Protein AF-A0A9D9CFM7-F1 (afdb_monomer)

Secondary structure (DSSP, 8-state):
--HHHHHHHHHHHHHHHHHHHHHH---S--------HHHHHHHHHHHHHT--SHHHHHHHHHHHHHHHHHHHHHT-HHHHHHHHHHHHHHHHHHHHHHHHHHHHHHHHHHHHHHHHHHHHHHHHHHH-----HHHHHHHHHHHHHHHHHHHHHHHHHHHHHHHHHHHHHHTT--HHHHHHHHHHHHHHHHHHHHHHHHHHHHHHHHHHHHHHH-------------------

Structure (mmCIF, N/CA/C/O backbone):
data_AF-A0A9D9CFM7-F1
#
_entry.id   AF-A0A9D9CFM7-F1
#
loop_
_atom_site.group_PDB
_atom_site.id
_atom_site.type_symbol
_atom_site.label_atom_id
_atom_site.label_alt_id
_atom_site.label_comp_id
_atom_site.label_asym_id
_atom_site.label_entity_id
_atom_site.label_seq_id
_atom_site.pdbx_PDB_ins_code
_atom_site.Cartn_x
_atom_site.Cartn_y
_atom_site.Cartn_z
_atom_site.occupancy
_atom_site.B_iso_or_equiv
_atom_site.auth_seq_id
_atom_site.auth_comp_id
_atom_site.auth_asym_id
_atom_site.auth_atom_id
_atom_site.pdbx_PDB_model_num
ATOM 1 N N . MET A 1 1 ? 63.242 16.224 10.008 1.00 50.94 1 MET A N 1
ATOM 2 C CA . MET A 1 1 ? 62.160 15.310 9.549 1.00 50.94 1 MET A CA 1
ATOM 3 C C . MET A 1 1 ? 60.755 15.934 9.399 1.00 50.94 1 MET A C 1
ATOM 5 O O . MET A 1 1 ? 59.879 15.256 8.879 1.00 50.94 1 MET A O 1
ATOM 9 N N . LYS A 1 2 ? 60.491 17.207 9.762 1.00 44.44 2 LYS A N 1
ATOM 10 C CA . LYS A 1 2 ? 59.154 17.838 9.587 1.00 44.44 2 LYS A CA 1
ATOM 11 C C . LYS A 1 2 ? 58.825 18.309 8.151 1.00 44.44 2 LYS A C 1
ATOM 13 O O . LYS A 1 2 ? 57.652 18.453 7.824 1.00 44.44 2 LYS A O 1
ATOM 18 N N . LYS A 1 3 ? 59.829 18.512 7.284 1.00 47.72 3 LYS A N 1
ATOM 19 C CA . LYS A 1 3 ? 59.658 19.053 5.915 1.00 47.72 3 LYS A CA 1
ATOM 20 C C . LYS A 1 3 ? 58.984 18.055 4.948 1.00 47.72 3 LYS A C 1
ATOM 22 O O . LYS A 1 3 ? 58.100 18.446 4.195 1.00 47.72 3 LYS A O 1
ATOM 27 N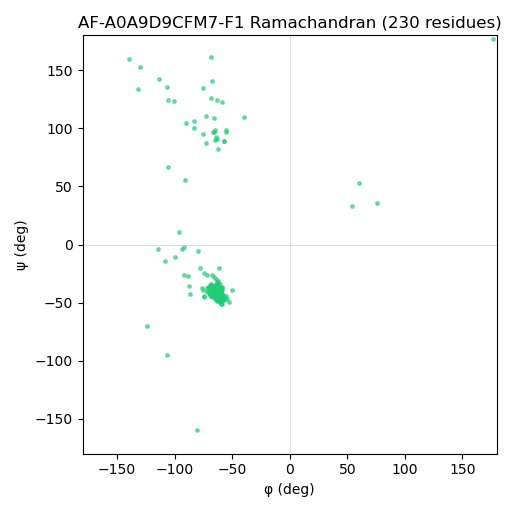 N . ASN A 1 4 ? 59.282 16.757 5.084 1.00 56.03 4 ASN A N 1
ATOM 28 C CA . ASN A 1 4 ? 58.716 15.693 4.237 1.00 56.03 4 ASN A CA 1
ATOM 29 C C . ASN A 1 4 ? 57.231 15.391 4.498 1.00 56.03 4 ASN A C 1
ATOM 31 O O . ASN A 1 4 ? 56.542 14.933 3.593 1.00 56.03 4 ASN A O 1
ATOM 35 N N . ARG A 1 5 ? 56.707 15.640 5.707 1.00 55.78 5 ARG A N 1
ATOM 36 C CA . ARG A 1 5 ? 55.278 15.404 5.997 1.00 55.78 5 ARG A CA 1
ATOM 37 C C . ARG A 1 5 ? 54.379 16.485 5.394 1.00 55.78 5 ARG A C 1
ATOM 39 O O . ARG A 1 5 ? 53.323 16.157 4.870 1.00 55.78 5 ARG A O 1
ATOM 46 N N . LYS A 1 6 ? 54.825 17.748 5.395 1.00 56.66 6 LYS A N 1
ATOM 47 C CA . LYS A 1 6 ? 54.082 18.853 4.766 1.00 56.66 6 LYS A CA 1
ATOM 48 C C . LYS A 1 6 ? 54.034 18.718 3.241 1.00 56.66 6 LYS A C 1
ATOM 50 O O . LYS A 1 6 ? 52.978 18.928 2.665 1.00 56.66 6 LYS A O 1
ATOM 55 N N . GLN A 1 7 ? 55.126 18.289 2.602 1.00 57.91 7 GLN A N 1
ATOM 56 C CA . GLN A 1 7 ? 55.129 18.025 1.156 1.00 57.91 7 GLN A CA 1
ATOM 57 C C . GLN A 1 7 ? 54.204 16.869 0.763 1.00 57.91 7 GLN A C 1
ATOM 59 O O . GLN A 1 7 ? 53.484 16.994 -0.218 1.00 57.91 7 GLN A O 1
ATOM 64 N N . LYS A 1 8 ? 54.160 15.782 1.546 1.00 58.94 8 LYS A N 1
ATOM 65 C CA . LYS A 1 8 ? 53.235 14.665 1.289 1.00 58.94 8 LYS A CA 1
ATOM 66 C C . LYS A 1 8 ? 51.768 15.056 1.474 1.00 58.94 8 LYS A C 1
ATOM 68 O O . LYS A 1 8 ? 50.938 14.635 0.681 1.00 58.94 8 LYS A O 1
ATOM 73 N N . ALA A 1 9 ? 51.461 15.882 2.476 1.00 61.50 9 ALA A N 1
ATOM 74 C CA . ALA A 1 9 ? 50.105 16.379 2.696 1.00 61.50 9 ALA A CA 1
ATOM 75 C C . ALA A 1 9 ? 49.640 17.298 1.556 1.00 61.50 9 ALA A C 1
ATOM 77 O O . ALA A 1 9 ? 48.523 17.139 1.090 1.00 61.50 9 ALA A O 1
ATOM 78 N N . ILE A 1 10 ? 50.515 18.188 1.070 1.00 64.50 10 ILE A N 1
ATOM 79 C CA . ILE A 1 10 ? 50.225 19.071 -0.072 1.00 64.50 10 ILE A CA 1
ATOM 80 C C . ILE A 1 10 ? 50.066 18.262 -1.366 1.00 64.50 10 ILE A C 1
ATOM 82 O O . ILE A 1 10 ? 49.167 18.541 -2.150 1.00 64.50 10 ILE A O 1
ATOM 86 N N . LEU A 1 11 ? 50.889 17.229 -1.584 1.00 58.22 11 LEU A N 1
ATOM 87 C CA . LEU A 1 11 ? 50.730 16.346 -2.743 1.00 58.22 11 LEU A CA 1
ATOM 88 C C . LEU A 1 11 ? 49.401 15.583 -2.694 1.00 58.22 11 LEU A C 1
ATOM 90 O O . LEU A 1 11 ? 48.742 15.458 -3.718 1.00 58.22 11 LEU A O 1
ATOM 94 N N . ALA A 1 12 ? 48.998 15.105 -1.512 1.00 62.53 12 A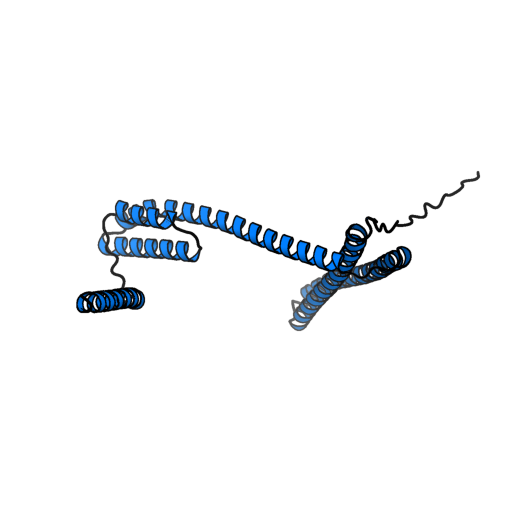LA A N 1
ATOM 95 C CA . ALA A 1 12 ? 47.741 14.388 -1.327 1.00 62.53 12 ALA A CA 1
ATOM 96 C C . ALA A 1 12 ? 46.523 15.296 -1.545 1.00 62.53 12 ALA A C 1
ATOM 98 O O . ALA A 1 12 ? 45.587 14.875 -2.215 1.00 62.53 12 ALA A O 1
ATOM 99 N N . THR A 1 13 ? 46.547 16.545 -1.059 1.00 68.19 13 THR A N 1
ATOM 100 C CA . THR A 1 13 ? 45.465 17.503 -1.334 1.00 68.19 13 THR A CA 1
ATOM 101 C C . THR A 1 13 ? 45.427 17.950 -2.786 1.00 68.19 13 THR A C 1
ATOM 103 O O . THR A 1 13 ? 44.339 18.124 -3.315 1.00 68.19 13 THR A O 1
ATOM 106 N N . ILE A 1 14 ? 46.570 18.094 -3.463 1.00 66.25 14 ILE A N 1
ATOM 107 C CA . ILE A 1 14 ? 46.591 18.359 -4.911 1.00 66.25 14 ILE A CA 1
ATOM 108 C C . ILE A 1 14 ? 46.016 17.164 -5.678 1.00 66.25 14 ILE A C 1
ATOM 110 O O . ILE A 1 14 ? 45.249 17.361 -6.615 1.00 66.25 14 ILE A O 1
ATOM 114 N N . TYR A 1 15 ? 46.328 15.933 -5.264 1.00 60.75 15 TYR A N 1
ATOM 115 C CA . TYR A 1 15 ? 45.811 14.727 -5.907 1.00 60.75 15 TYR A CA 1
ATOM 116 C C . TYR A 1 15 ? 44.296 14.588 -5.727 1.00 60.75 15 TYR A C 1
ATOM 118 O O . TYR A 1 15 ? 43.592 14.307 -6.691 1.00 60.75 15 TYR A O 1
ATOM 126 N N . THR A 1 16 ? 43.764 14.855 -4.531 1.00 63.09 16 THR A N 1
ATOM 127 C CA . THR A 1 16 ? 42.312 14.825 -4.304 1.00 63.09 16 THR A CA 1
ATOM 128 C C . THR A 1 16 ? 41.595 15.954 -5.036 1.00 63.09 16 THR A C 1
ATOM 130 O O . THR A 1 16 ? 40.548 15.707 -5.625 1.00 63.09 16 THR A O 1
ATOM 133 N N . LEU A 1 17 ? 42.170 17.161 -5.094 1.00 57.00 17 LEU A N 1
ATOM 134 C CA . LEU A 1 17 ? 41.617 18.258 -5.897 1.00 57.00 17 LEU A CA 1
ATOM 135 C C . LEU A 1 17 ? 41.642 17.936 -7.392 1.00 57.00 17 LEU A C 1
ATOM 137 O O . LEU A 1 17 ? 40.684 18.263 -8.076 1.00 57.00 17 LEU A O 1
ATOM 141 N N . PHE A 1 18 ? 42.680 17.258 -7.889 1.00 58.75 18 PHE A N 1
ATOM 142 C CA . PHE A 1 18 ? 42.778 16.825 -9.284 1.00 58.75 18 PHE A CA 1
ATOM 143 C C . PHE A 1 18 ? 41.769 15.719 -9.622 1.00 58.75 18 PHE A C 1
ATOM 145 O O . PHE A 1 18 ? 41.156 15.767 -10.682 1.00 58.75 18 PHE A O 1
ATOM 152 N N . VAL A 1 19 ? 41.529 14.770 -8.710 1.00 58.78 19 VAL A N 1
ATOM 153 C CA . VAL A 1 19 ? 40.487 13.737 -8.863 1.00 58.78 19 VAL A CA 1
ATOM 154 C C . VAL A 1 19 ? 39.084 14.356 -8.829 1.00 58.78 19 VAL A C 1
ATOM 156 O O . VAL A 1 19 ? 38.240 14.002 -9.645 1.00 58.78 19 VAL A O 1
ATOM 159 N N . VA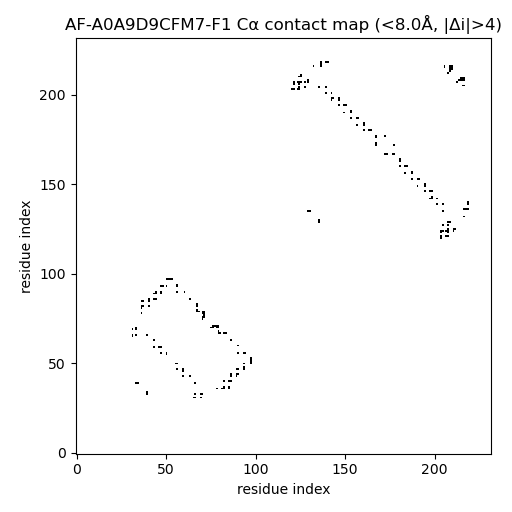L A 1 20 ? 38.841 15.335 -7.953 1.00 58.28 20 VAL A N 1
ATOM 160 C CA . VAL A 1 20 ? 37.564 16.069 -7.893 1.00 58.28 20 VAL A CA 1
ATOM 161 C C . VAL A 1 20 ? 37.374 16.970 -9.122 1.00 58.28 20 VAL A C 1
ATOM 163 O O . VAL A 1 20 ? 36.268 17.043 -9.651 1.00 58.28 20 VAL A O 1
ATOM 166 N N . LEU A 1 21 ? 38.439 17.592 -9.645 1.00 50.16 21 LEU A N 1
ATOM 167 C CA . LEU A 1 21 ? 38.391 18.341 -10.909 1.00 50.16 21 LEU A CA 1
ATOM 168 C C . LEU A 1 21 ? 38.187 17.424 -12.125 1.00 50.16 21 LEU A C 1
ATOM 170 O O . LEU A 1 21 ? 37.498 17.819 -13.059 1.00 50.16 21 LEU A O 1
ATOM 174 N N . LEU A 1 22 ? 38.730 16.202 -12.109 1.00 53.28 22 LEU A N 1
ATOM 175 C CA . LEU A 1 22 ? 38.455 15.171 -13.117 1.00 53.28 22 LEU A CA 1
ATOM 176 C C . LEU A 1 22 ? 36.997 14.695 -13.064 1.00 53.28 22 LEU A C 1
ATOM 178 O O . LEU A 1 22 ? 36.402 14.467 -14.113 1.00 53.28 22 LEU A O 1
ATOM 182 N N . LEU A 1 23 ? 36.403 14.608 -11.870 1.00 49.31 23 LEU A N 1
ATOM 183 C CA . LEU A 1 23 ? 34.990 14.257 -11.681 1.00 49.31 23 LEU A CA 1
ATOM 184 C C . LEU A 1 23 ? 34.024 15.401 -12.049 1.00 49.31 23 LEU A C 1
ATOM 186 O O . LEU A 1 23 ? 32.878 15.132 -12.397 1.00 49.31 23 LEU A O 1
ATOM 190 N N . LEU A 1 24 ? 34.469 16.663 -12.004 1.00 46.75 24 LEU A N 1
ATOM 191 C CA . LEU A 1 24 ? 33.658 17.848 -12.342 1.00 46.75 24 LEU A CA 1
ATOM 192 C C . LEU A 1 24 ? 33.909 18.397 -13.763 1.00 46.75 24 LEU A C 1
ATOM 194 O O . LEU A 1 24 ? 33.150 19.243 -14.232 1.00 46.75 24 LEU A O 1
ATOM 198 N N . GLY A 1 25 ? 34.950 17.925 -14.457 1.00 39.88 25 GLY A N 1
ATOM 199 C CA . GLY A 1 25 ? 35.364 18.396 -15.786 1.00 39.88 25 GLY A CA 1
ATOM 200 C C . GLY A 1 25 ? 34.764 17.650 -16.984 1.00 39.88 25 GLY A C 1
ATOM 201 O O . GLY A 1 25 ? 35.022 18.030 -18.125 1.00 39.88 25 GLY A O 1
ATOM 202 N N . THR A 1 26 ? 33.950 16.613 -16.788 1.00 45.69 26 THR A N 1
ATOM 203 C CA . THR A 1 26 ? 33.394 15.800 -17.887 1.00 45.69 26 THR A CA 1
ATOM 204 C C . THR A 1 26 ? 32.045 16.324 -18.391 1.00 45.69 26 THR A C 1
ATOM 206 O O . THR A 1 26 ? 31.056 15.608 -18.502 1.00 45.69 26 THR A O 1
ATOM 209 N N . ARG A 1 27 ? 32.016 17.601 -18.785 1.00 44.28 27 ARG A N 1
ATOM 210 C CA . ARG A 1 27 ? 31.179 18.048 -19.913 1.00 44.28 27 ARG A CA 1
ATOM 211 C C . ARG A 1 27 ? 32.097 18.321 -21.102 1.00 44.28 27 ARG A C 1
ATOM 213 O O . ARG A 1 27 ? 32.289 19.453 -21.521 1.00 44.28 27 ARG A O 1
ATOM 220 N N . CYS A 1 28 ? 32.693 17.246 -21.594 1.00 42.06 28 CYS A N 1
ATOM 221 C CA . CYS A 1 28 ? 33.459 17.163 -22.830 1.00 42.06 28 CYS A CA 1
ATOM 222 C C . CYS A 1 28 ? 32.913 15.933 -23.552 1.00 42.06 28 CYS A C 1
ATOM 224 O O . CYS A 1 28 ? 32.719 14.915 -22.890 1.00 42.06 28 CYS A O 1
ATOM 226 N N . GLU A 1 29 ? 32.633 16.033 -24.854 1.00 43.00 29 GLU A N 1
ATOM 227 C CA . GLU A 1 29 ? 32.211 14.905 -25.697 1.00 43.00 29 GLU A CA 1
ATOM 228 C C . GLU A 1 29 ? 33.014 13.650 -25.332 1.00 43.00 29 GLU A C 1
ATOM 230 O O . GLU A 1 29 ? 34.226 13.588 -25.562 1.00 43.00 29 GLU A O 1
ATOM 235 N N . SER A 1 30 ? 32.357 12.670 -24.708 1.00 42.09 30 SER A N 1
ATOM 236 C CA . SER A 1 30 ? 32.972 11.399 -24.354 1.00 42.09 30 SER A CA 1
ATOM 237 C C . SER A 1 30 ? 33.308 10.680 -25.655 1.00 42.09 30 SER A C 1
ATOM 239 O O . SER A 1 30 ? 32.472 10.039 -26.289 1.00 42.09 30 SER A O 1
ATOM 241 N N . ARG A 1 31 ? 34.562 10.793 -26.105 1.00 58.72 31 ARG A N 1
ATOM 242 C CA . ARG A 1 31 ? 35.092 9.845 -27.082 1.00 58.72 31 ARG A CA 1
ATOM 243 C C . ARG A 1 31 ? 35.183 8.502 -26.381 1.00 58.72 31 ARG A C 1
ATOM 245 O O . ARG A 1 31 ? 36.141 8.231 -25.665 1.00 58.72 31 ARG A O 1
ATOM 252 N N . ILE A 1 32 ? 34.164 7.681 -26.576 1.00 71.12 32 ILE A N 1
ATOM 253 C CA . ILE A 1 32 ? 34.202 6.279 -26.190 1.00 71.12 32 ILE A CA 1
ATOM 254 C C . ILE A 1 32 ? 35.360 5.625 -26.928 1.00 71.12 32 ILE A C 1
ATOM 256 O O . ILE A 1 32 ? 35.428 5.646 -28.160 1.00 71.12 32 ILE A O 1
ATOM 260 N N . HIS A 1 33 ? 36.279 5.048 -26.165 1.00 76.75 33 HIS A N 1
ATOM 261 C CA . HIS A 1 33 ? 37.344 4.236 -26.717 1.00 76.75 33 HIS A CA 1
ATOM 262 C C . HIS A 1 33 ? 36.810 2.826 -26.950 1.00 76.75 33 HIS A C 1
ATOM 264 O O . HIS A 1 33 ? 36.595 2.076 -26.004 1.00 76.75 33 HIS A O 1
ATOM 270 N N . LEU A 1 34 ? 36.579 2.497 -28.220 1.00 83.44 34 LEU A N 1
ATOM 271 C CA . LEU A 1 34 ? 36.179 1.159 -28.640 1.00 83.44 34 LEU A CA 1
ATOM 272 C C . LEU A 1 34 ? 37.383 0.224 -28.590 1.00 83.44 34 LEU A C 1
ATOM 274 O O . LEU A 1 34 ? 38.461 0.576 -29.083 1.00 83.44 34 LEU A O 1
ATOM 278 N N . THR A 1 35 ? 37.190 -0.967 -28.030 1.00 84.94 35 THR A N 1
ATOM 279 C CA . THR A 1 35 ? 38.200 -2.025 -28.069 1.00 84.94 35 THR A CA 1
ATOM 280 C C . THR A 1 35 ? 37.776 -3.115 -29.051 1.00 84.94 35 THR A C 1
ATOM 282 O O . THR A 1 35 ? 38.002 -2.986 -30.256 1.00 84.94 35 THR A O 1
ATOM 285 N N . THR A 1 36 ? 37.139 -4.173 -28.560 1.00 88.38 36 THR A N 1
ATOM 286 C CA . THR A 1 36 ? 36.411 -5.156 -29.362 1.00 88.38 36 THR A CA 1
ATOM 287 C C . THR A 1 36 ? 35.019 -5.348 -28.765 1.00 88.38 36 THR A C 1
ATOM 289 O O . THR A 1 36 ? 34.861 -5.152 -27.557 1.00 88.38 36 THR A O 1
ATOM 292 N N . PRO A 1 37 ? 34.012 -5.734 -29.572 1.00 89.50 37 PRO A N 1
ATOM 293 C CA . PRO A 1 37 ? 32.654 -5.948 -29.079 1.00 89.50 37 PRO A CA 1
ATOM 294 C C . PRO A 1 37 ? 32.591 -6.847 -27.840 1.00 89.50 37 PRO A C 1
ATOM 296 O O . PRO A 1 37 ? 31.852 -6.558 -26.910 1.00 89.50 37 PRO A O 1
ATOM 299 N N . GLU A 1 38 ? 33.410 -7.895 -27.793 1.00 92.94 38 GLU A N 1
ATOM 300 C CA . GLU A 1 38 ? 33.463 -8.849 -26.686 1.00 92.94 38 GLU A CA 1
ATOM 301 C C . GLU A 1 38 ? 34.026 -8.218 -25.410 1.00 92.94 38 GLU A C 1
ATOM 303 O O . GLU A 1 38 ? 33.467 -8.408 -24.336 1.00 92.94 38 GLU A O 1
ATOM 308 N N . LYS A 1 39 ? 35.107 -7.437 -25.519 1.00 91.94 39 LYS A N 1
ATOM 309 C CA . LYS A 1 39 ? 35.728 -6.771 -24.365 1.00 91.94 39 LYS A CA 1
ATOM 310 C C . LYS A 1 39 ? 34.863 -5.645 -23.818 1.00 91.94 39 LYS A C 1
ATOM 312 O O . LYS A 1 39 ? 34.741 -5.504 -22.606 1.00 91.94 39 LYS A O 1
ATOM 317 N N . ASP A 1 40 ? 34.254 -4.862 -24.704 1.00 91.62 40 ASP A N 1
ATOM 318 C CA . ASP A 1 40 ? 33.365 -3.778 -24.296 1.00 91.62 40 ASP A CA 1
ATOM 319 C C . ASP A 1 40 ? 32.069 -4.347 -23.680 1.00 91.62 40 ASP A C 1
ATOM 321 O O . ASP A 1 40 ? 31.570 -3.799 -22.701 1.00 91.62 40 ASP A O 1
ATOM 325 N N . ALA A 1 41 ? 31.558 -5.483 -24.181 1.00 92.69 41 ALA A N 1
ATOM 326 C CA . ALA A 1 41 ? 30.417 -6.178 -23.578 1.00 92.69 41 ALA A CA 1
ATOM 327 C C . ALA A 1 41 ? 30.781 -6.820 -22.232 1.00 92.69 41 ALA A C 1
ATOM 329 O O . ALA A 1 41 ? 29.991 -6.758 -21.296 1.00 92.69 41 ALA A O 1
ATOM 330 N N . GLN A 1 42 ? 31.990 -7.372 -22.098 1.00 92.62 42 GLN A N 1
ATOM 331 C CA . GLN A 1 42 ? 32.492 -7.885 -20.822 1.00 92.62 42 GLN A CA 1
ATOM 332 C C . GLN A 1 42 ? 32.616 -6.771 -19.774 1.00 92.62 42 GLN A C 1
ATOM 334 O O . GLN A 1 42 ? 32.220 -6.963 -18.631 1.00 92.62 42 GLN A O 1
ATOM 339 N N . HIS A 1 43 ? 33.081 -5.583 -20.164 1.00 92.00 43 HIS A N 1
ATOM 340 C CA . HIS A 1 43 ? 33.089 -4.419 -19.279 1.00 92.00 43 HIS A CA 1
ATOM 341 C C . HIS A 1 43 ? 31.669 -4.025 -18.830 1.00 92.00 43 HIS A C 1
ATOM 343 O O . HIS A 1 43 ? 31.458 -3.713 -17.661 1.00 92.00 43 HIS A O 1
ATOM 349 N N . LEU A 1 44 ? 30.673 -4.086 -19.724 1.00 92.81 44 LEU A N 1
ATOM 350 C CA . LEU A 1 44 ? 29.271 -3.889 -19.336 1.00 92.81 44 LEU A CA 1
ATOM 351 C C . LEU A 1 44 ? 28.765 -4.990 -18.394 1.00 92.81 44 LEU A C 1
ATOM 353 O O . LEU A 1 44 ? 28.010 -4.672 -17.482 1.00 92.81 44 LEU A O 1
ATOM 357 N N . ALA A 1 45 ? 29.202 -6.240 -18.570 1.00 91.69 45 ALA A N 1
ATOM 358 C CA . ALA A 1 45 ? 28.888 -7.348 -17.664 1.00 91.69 45 ALA A CA 1
ATOM 359 C C . ALA A 1 45 ? 29.398 -7.083 -16.244 1.00 91.69 45 ALA A C 1
ATOM 361 O O . ALA A 1 45 ? 28.634 -7.168 -15.287 1.00 91.69 45 ALA A O 1
ATOM 362 N N . GLU A 1 46 ? 30.662 -6.677 -16.119 1.00 92.81 46 GLU A N 1
ATOM 363 C CA . GLU A 1 46 ? 31.279 -6.334 -14.834 1.00 92.81 46 GLU A CA 1
ATOM 364 C C . GLU A 1 46 ? 30.537 -5.178 -14.146 1.00 92.81 46 GLU A C 1
ATOM 366 O O . GLU A 1 46 ? 30.275 -5.219 -12.945 1.00 92.81 46 GLU A O 1
ATOM 371 N N . LEU A 1 47 ? 30.133 -4.157 -14.908 1.00 93.06 47 LEU A N 1
ATOM 372 C CA . LEU A 1 47 ? 29.322 -3.065 -14.370 1.00 93.06 47 LEU A CA 1
ATOM 373 C C . LEU A 1 47 ? 27.922 -3.539 -13.958 1.00 93.06 47 LEU A C 1
ATOM 375 O O . LEU A 1 47 ? 27.427 -3.123 -12.909 1.00 93.06 47 LEU A O 1
ATOM 379 N N . ALA A 1 48 ? 27.304 -4.422 -14.744 1.00 91.12 48 ALA A N 1
ATOM 380 C CA . ALA A 1 48 ? 25.968 -4.953 -14.500 1.00 91.12 48 ALA A CA 1
ATOM 381 C C . ALA A 1 48 ? 25.874 -5.826 -13.235 1.00 91.12 48 ALA A C 1
ATOM 383 O O . ALA A 1 48 ? 24.816 -5.881 -12.602 1.00 91.12 48 ALA A O 1
ATOM 384 N N . GLU A 1 49 ? 26.970 -6.470 -12.824 1.00 90.19 49 GLU A N 1
ATOM 385 C CA . GLU A 1 49 ? 27.062 -7.192 -11.545 1.00 90.19 49 GLU A CA 1
ATOM 386 C C . GLU A 1 49 ? 27.020 -6.255 -10.326 1.00 90.19 49 GLU A C 1
ATOM 388 O O . GLU A 1 49 ? 26.572 -6.650 -9.251 1.00 90.19 49 GLU A O 1
ATOM 393 N N . THR A 1 50 ? 27.442 -4.999 -10.486 1.00 90.44 50 THR A N 1
ATOM 394 C CA . THR A 1 50 ? 27.533 -4.009 -9.393 1.00 90.44 50 THR A CA 1
ATOM 395 C C . THR A 1 50 ? 26.321 -3.077 -9.290 1.00 90.44 50 THR A C 1
ATOM 397 O O . THR A 1 50 ? 26.350 -2.073 -8.575 1.00 90.44 50 THR A O 1
ATOM 400 N N . ILE A 1 51 ? 25.237 -3.376 -10.010 1.00 91.00 51 ILE A N 1
ATOM 401 C CA . ILE A 1 51 ? 24.028 -2.548 -10.007 1.00 91.00 51 ILE A CA 1
ATOM 402 C C . ILE A 1 51 ? 23.286 -2.724 -8.681 1.00 91.00 51 ILE A C 1
ATOM 404 O O . ILE A 1 51 ? 22.676 -3.756 -8.411 1.00 91.00 51 ILE A O 1
ATOM 408 N N . HIS A 1 52 ? 23.288 -1.663 -7.875 1.00 86.25 52 HIS A N 1
ATOM 409 C CA . HIS A 1 52 ? 22.546 -1.608 -6.613 1.00 86.25 52 HIS A CA 1
ATOM 410 C C . HIS A 1 52 ? 21.326 -0.685 -6.676 1.00 86.25 52 HIS A C 1
ATOM 412 O O . HIS A 1 52 ? 20.456 -0.765 -5.816 1.00 86.25 52 HIS A O 1
ATOM 418 N N . SER A 1 53 ? 21.221 0.167 -7.699 1.00 90.19 53 SER A N 1
ATOM 419 C CA . SER A 1 53 ? 20.128 1.130 -7.846 1.00 90.19 53 SER A CA 1
ATOM 420 C C . SER A 1 53 ? 19.653 1.251 -9.294 1.00 90.19 53 SER A C 1
ATOM 422 O O . SER A 1 53 ? 20.391 0.959 -10.236 1.00 90.19 53 SER A O 1
ATOM 424 N N . GLU A 1 54 ? 18.435 1.760 -9.497 1.00 91.06 54 GLU A N 1
ATOM 425 C CA . GLU A 1 54 ? 17.954 2.106 -10.844 1.00 91.06 54 GLU A CA 1
ATOM 426 C C . GLU A 1 54 ? 18.812 3.162 -11.533 1.00 91.06 54 GLU A C 1
ATOM 428 O O . GLU A 1 54 ? 18.954 3.160 -12.754 1.00 91.06 54 GLU A O 1
ATOM 433 N N . ALA A 1 55 ? 19.362 4.097 -10.758 1.00 91.50 55 ALA A N 1
ATOM 434 C CA . ALA A 1 55 ? 20.222 5.128 -11.308 1.00 91.50 55 ALA A CA 1
ATOM 435 C C . ALA A 1 55 ? 21.494 4.512 -11.898 1.00 91.50 55 ALA A C 1
ATOM 437 O O . ALA A 1 55 ? 21.993 5.014 -12.903 1.00 91.50 55 ALA A O 1
ATOM 438 N N . ASP A 1 56 ? 22.000 3.432 -11.302 1.00 92.50 56 ASP A N 1
ATOM 439 C CA . ASP A 1 56 ? 23.164 2.715 -11.811 1.00 92.50 56 ASP A CA 1
ATOM 440 C C . ASP A 1 56 ? 22.807 1.894 -13.048 1.00 92.50 56 ASP A C 1
ATOM 442 O O . ASP A 1 56 ? 23.496 2.035 -14.055 1.00 92.50 56 ASP A O 1
ATOM 446 N N . LEU A 1 57 ? 21.675 1.176 -13.048 1.00 93.19 57 LEU A N 1
ATOM 447 C CA . LEU A 1 57 ? 21.171 0.486 -14.244 1.00 93.19 57 LEU A CA 1
ATOM 448 C C . LEU A 1 57 ? 21.055 1.441 -15.440 1.00 93.19 57 LEU A C 1
ATOM 450 O O . LEU A 1 57 ? 21.649 1.196 -16.487 1.00 93.19 57 LEU A O 1
ATOM 454 N N . ARG A 1 58 ? 20.424 2.608 -15.251 1.00 93.50 58 ARG A N 1
ATOM 455 C CA . ARG A 1 58 ? 20.288 3.628 -16.307 1.00 93.50 58 ARG A CA 1
ATOM 456 C C . ARG A 1 58 ? 21.625 4.184 -16.796 1.00 93.50 58 ARG A C 1
ATOM 458 O O . ARG A 1 58 ? 21.727 4.607 -17.948 1.00 93.50 58 ARG A O 1
ATOM 465 N N . LYS A 1 59 ? 22.651 4.254 -15.938 1.00 93.31 59 LYS A N 1
ATOM 466 C CA . LYS A 1 59 ? 24.000 4.668 -16.365 1.00 93.31 59 LYS A CA 1
ATOM 467 C C . LYS A 1 59 ? 24.630 3.603 -17.256 1.00 93.31 59 LYS A C 1
ATOM 469 O O . LYS A 1 59 ? 25.224 3.968 -18.267 1.00 93.31 59 LYS A O 1
ATOM 474 N N . VAL A 1 60 ? 24.493 2.326 -16.900 1.00 93.44 60 VAL A N 1
ATOM 475 C CA . VAL A 1 60 ? 25.053 1.215 -17.682 1.00 93.44 60 VAL A CA 1
ATOM 476 C C . VAL A 1 60 ? 24.311 1.060 -19.015 1.00 93.44 60 VAL A C 1
ATOM 478 O O . VAL A 1 60 ? 24.960 0.961 -20.052 1.00 93.44 60 VAL A O 1
ATOM 481 N N . GLU A 1 61 ? 22.980 1.168 -19.033 1.00 94.38 61 GLU A N 1
ATOM 482 C CA . GLU A 1 61 ? 22.173 1.200 -20.265 1.00 94.38 61 GLU A CA 1
ATOM 483 C C . GLU A 1 61 ? 22.578 2.352 -21.190 1.00 94.38 61 GLU A C 1
ATOM 485 O O . GLU A 1 61 ? 22.752 2.172 -22.399 1.00 94.38 61 GLU A O 1
ATOM 490 N N . ARG A 1 62 ? 22.774 3.550 -20.622 1.00 94.88 62 ARG A N 1
ATOM 491 C CA . ARG A 1 62 ? 23.253 4.706 -21.383 1.00 94.88 62 ARG A CA 1
ATOM 492 C C . ARG A 1 62 ? 24.628 4.428 -21.974 1.00 94.88 62 ARG A C 1
ATOM 494 O O . ARG A 1 62 ? 24.818 4.651 -23.163 1.00 94.88 62 ARG A O 1
ATOM 501 N N . LEU A 1 63 ? 25.557 3.911 -21.174 1.00 93.75 63 LEU A N 1
ATOM 502 C CA . LEU A 1 63 ? 26.896 3.563 -21.636 1.00 93.75 63 LEU A CA 1
ATOM 503 C C . LEU A 1 63 ? 26.846 2.531 -22.775 1.00 93.75 63 LEU A C 1
ATOM 505 O O . LEU A 1 63 ? 27.523 2.707 -23.786 1.00 93.75 63 LEU A O 1
ATOM 509 N N . ALA A 1 64 ? 26.004 1.502 -22.661 1.00 93.19 64 ALA A N 1
ATOM 510 C CA . ALA A 1 64 ? 25.799 0.507 -23.711 1.00 93.19 64 ALA A CA 1
ATOM 511 C C . ALA A 1 64 ? 25.253 1.126 -25.007 1.00 93.19 64 ALA A C 1
ATOM 513 O O . ALA A 1 64 ? 25.770 0.851 -26.093 1.00 93.19 64 ALA A O 1
ATOM 514 N N . SER A 1 65 ? 24.274 2.031 -24.902 1.00 93.44 65 SER A N 1
ATOM 515 C CA . SER A 1 65 ? 23.758 2.783 -26.052 1.00 93.44 65 SER A CA 1
ATOM 516 C C . SER A 1 65 ? 24.833 3.658 -26.698 1.00 93.44 65 SER A C 1
ATOM 518 O O . SER A 1 65 ? 24.930 3.721 -27.926 1.00 93.44 65 SER A O 1
ATOM 520 N N . GLU A 1 66 ? 25.661 4.320 -25.893 1.00 93.50 66 GLU A N 1
ATOM 521 C CA . GLU A 1 66 ? 26.755 5.140 -26.394 1.00 93.50 66 GLU A CA 1
ATOM 522 C C . GLU A 1 66 ? 27.788 4.268 -27.150 1.00 93.50 66 GLU A C 1
ATOM 524 O O . GLU A 1 66 ? 28.192 4.629 -28.264 1.00 93.50 66 GLU A O 1
ATOM 529 N N . TYR A 1 67 ? 28.150 3.089 -26.619 1.00 91.75 67 TYR A N 1
ATOM 530 C CA . TYR A 1 67 ? 28.993 2.104 -27.314 1.00 91.75 67 TYR A CA 1
ATOM 531 C C . TYR A 1 67 ? 28.367 1.650 -28.640 1.00 91.75 67 TYR A C 1
ATOM 533 O O . TYR A 1 67 ? 29.051 1.652 -29.666 1.00 91.75 67 TYR A O 1
ATOM 541 N N . GLU A 1 68 ? 27.074 1.307 -28.663 1.00 91.88 68 GLU A N 1
ATOM 542 C CA . GLU A 1 68 ? 26.374 0.881 -29.885 1.00 91.88 68 GLU A CA 1
ATOM 543 C C . GLU A 1 68 ? 26.443 1.966 -30.976 1.00 91.88 68 GLU A C 1
ATOM 545 O O . GLU A 1 68 ? 26.785 1.689 -32.134 1.00 91.88 68 GLU A O 1
ATOM 550 N N . ILE A 1 69 ? 26.186 3.226 -30.605 1.00 91.31 69 ILE A N 1
ATOM 551 C CA . ILE A 1 69 ? 26.277 4.381 -31.508 1.00 91.31 69 ILE A CA 1
ATOM 552 C C . ILE A 1 69 ? 27.708 4.537 -32.038 1.00 91.31 69 ILE A C 1
ATOM 554 O O . ILE A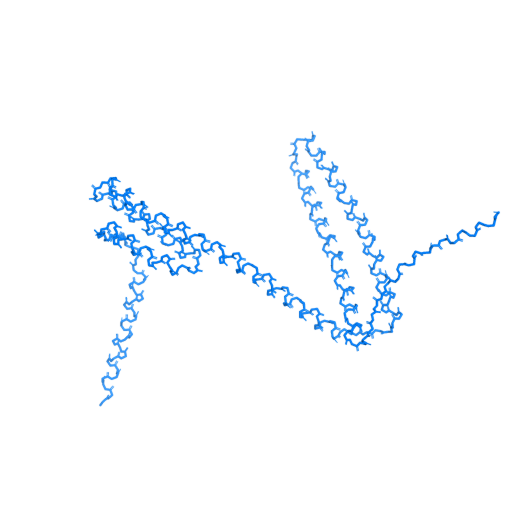 1 69 ? 27.905 4.781 -33.234 1.00 91.31 69 ILE A O 1
ATOM 558 N N . ALA A 1 70 ? 28.714 4.395 -31.175 1.00 90.06 70 ALA A N 1
ATOM 559 C CA . ALA A 1 70 ? 30.117 4.503 -31.556 1.00 90.06 70 ALA A CA 1
ATOM 560 C C . ALA A 1 70 ? 30.542 3.370 -32.509 1.00 90.06 70 ALA A C 1
ATOM 562 O O . ALA A 1 70 ? 31.198 3.647 -33.521 1.00 90.06 70 ALA A O 1
ATOM 563 N N . TYR A 1 71 ? 30.112 2.128 -32.265 1.00 90.31 71 TYR A N 1
ATOM 564 C CA . TYR A 1 71 ? 30.339 0.989 -33.162 1.00 90.31 71 TYR A CA 1
ATOM 565 C C . TYR A 1 71 ? 29.699 1.203 -34.535 1.00 90.31 71 TYR A C 1
ATOM 567 O O . TYR A 1 71 ? 30.342 0.961 -35.565 1.00 90.31 71 TYR A O 1
ATOM 575 N N . ARG A 1 72 ? 28.465 1.720 -34.557 1.00 90.38 72 ARG A N 1
ATOM 576 C CA . ARG A 1 72 ? 27.729 2.017 -35.792 1.00 90.38 72 ARG A CA 1
ATOM 577 C C . ARG A 1 72 ? 28.432 3.085 -36.632 1.00 90.38 72 ARG A C 1
ATOM 579 O O . ARG A 1 72 ? 28.478 2.953 -37.852 1.00 90.38 72 ARG A O 1
ATOM 586 N N . LYS A 1 73 ? 28.996 4.115 -35.987 1.00 88.62 73 LYS A N 1
ATOM 587 C CA . LYS A 1 73 ? 29.741 5.203 -36.648 1.00 88.62 73 LYS A CA 1
ATOM 588 C C . LYS A 1 73 ? 31.141 4.789 -37.113 1.00 88.62 73 LYS A C 1
ATOM 590 O O . LYS A 1 73 ? 31.567 5.227 -38.175 1.00 88.62 73 LYS A O 1
ATOM 595 N N . SER A 1 74 ? 31.857 3.990 -36.321 1.00 86.12 74 SER A N 1
ATOM 596 C CA . SER A 1 74 ? 33.299 3.748 -36.520 1.00 86.12 74 SER A CA 1
ATOM 597 C C . SER A 1 74 ? 33.614 2.539 -37.397 1.00 86.12 74 SER A C 1
ATOM 599 O O . SER A 1 74 ? 34.679 2.497 -38.007 1.00 86.12 74 SER A O 1
ATOM 601 N N . TYR A 1 75 ? 32.719 1.548 -37.458 1.00 80.25 75 TYR A N 1
ATOM 602 C CA . TYR A 1 75 ? 32.960 0.323 -38.218 1.00 80.25 75 TYR A CA 1
ATOM 603 C C . TYR A 1 75 ? 31.866 0.055 -39.252 1.00 80.25 75 TYR A C 1
ATOM 605 O O . TYR A 1 75 ? 32.144 0.138 -40.444 1.00 80.25 75 TYR A O 1
ATOM 613 N N . ASN A 1 76 ? 30.656 -0.309 -38.811 1.00 81.31 76 ASN A N 1
ATOM 614 C CA . ASN A 1 76 ? 29.440 -0.509 -39.614 1.00 81.31 76 ASN A CA 1
ATOM 615 C C . ASN A 1 76 ? 28.290 -1.018 -38.719 1.00 81.31 76 ASN A C 1
ATOM 617 O O . ASN A 1 76 ? 28.476 -1.316 -37.538 1.00 81.31 76 ASN A O 1
ATOM 621 N N . GLY A 1 77 ? 27.097 -1.180 -39.301 1.00 84.44 77 GLY A N 1
ATOM 622 C CA . GLY A 1 77 ? 25.936 -1.738 -38.600 1.00 84.44 77 GLY A CA 1
ATOM 623 C C . GLY A 1 77 ? 26.099 -3.195 -38.147 1.00 84.44 77 GLY A C 1
ATOM 624 O O . GLY A 1 77 ? 25.548 -3.560 -37.118 1.00 84.44 77 GLY A O 1
ATOM 625 N N . ALA A 1 78 ? 26.886 -4.021 -38.849 1.00 89.94 78 ALA A N 1
ATOM 626 C CA . ALA A 1 78 ? 27.049 -5.437 -38.503 1.00 89.94 78 ALA A CA 1
ATOM 627 C C . ALA A 1 78 ? 27.796 -5.634 -37.173 1.00 89.94 78 ALA A C 1
ATOM 629 O O . ALA A 1 78 ? 27.363 -6.425 -36.339 1.00 89.94 78 ALA A O 1
ATOM 630 N N . LYS A 1 79 ? 28.876 -4.876 -36.931 1.00 89.44 79 LYS A N 1
ATOM 631 C CA . LYS A 1 79 ? 29.575 -4.914 -35.634 1.00 89.44 79 LYS A CA 1
ATOM 632 C C . LYS A 1 79 ? 28.740 -4.330 -34.498 1.00 89.44 79 LYS A C 1
ATOM 634 O O . LYS A 1 79 ? 28.807 -4.850 -33.392 1.00 89.44 79 LYS A O 1
ATOM 639 N N . ALA A 1 80 ? 27.955 -3.287 -34.769 1.00 91.44 80 ALA A N 1
ATOM 640 C CA . ALA A 1 80 ? 27.038 -2.723 -33.780 1.00 91.44 80 ALA A CA 1
ATOM 641 C C . ALA A 1 80 ? 25.948 -3.731 -33.376 1.00 91.44 80 ALA A C 1
ATOM 643 O O . ALA A 1 80 ? 25.685 -3.890 -32.191 1.00 91.44 80 ALA A O 1
ATOM 644 N N . LEU A 1 81 ? 25.376 -4.464 -34.341 1.00 93.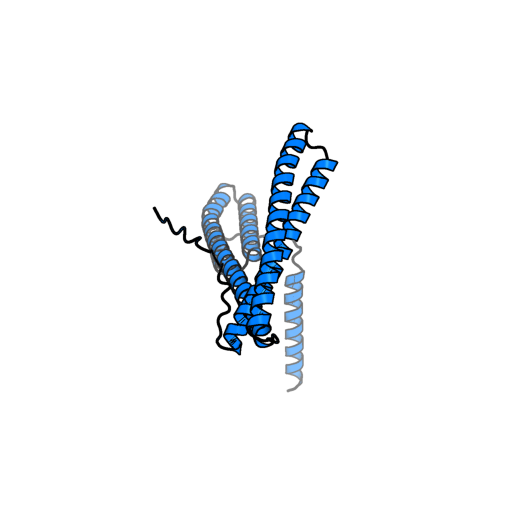69 81 LEU A N 1
ATOM 645 C CA . LEU A 1 81 ? 24.414 -5.538 -34.071 1.00 93.69 81 LEU A CA 1
ATOM 646 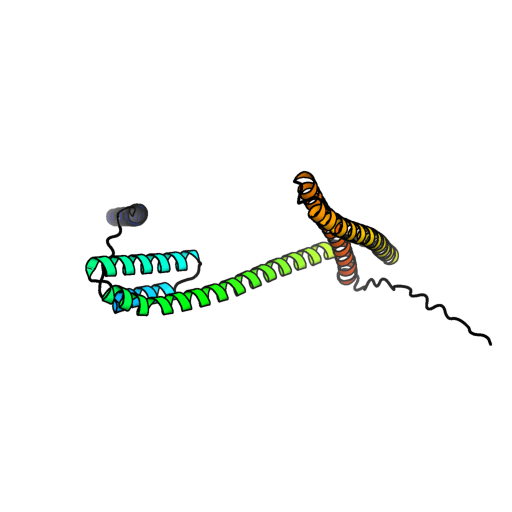C C . LEU A 1 81 ? 25.042 -6.696 -33.292 1.00 93.69 81 LEU A C 1
ATOM 648 O O . LEU A 1 81 ? 24.425 -7.207 -32.364 1.00 93.69 81 LEU A O 1
ATOM 652 N N . TYR A 1 82 ? 26.271 -7.087 -33.639 1.00 94.50 82 TYR A N 1
ATOM 653 C CA . TYR A 1 82 ? 26.984 -8.125 -32.900 1.00 94.50 82 TYR A CA 1
ATOM 654 C C . TYR A 1 82 ? 27.257 -7.701 -31.452 1.00 94.50 82 TYR A C 1
ATOM 656 O O . TYR A 1 82 ? 26.903 -8.430 -30.533 1.00 94.50 82 TYR A O 1
ATOM 664 N N . PHE A 1 83 ? 27.785 -6.493 -31.234 1.00 94.44 83 PHE A N 1
ATOM 665 C CA . PHE A 1 83 ? 27.941 -5.927 -29.893 1.00 94.44 83 PHE A CA 1
ATOM 666 C C . PHE A 1 83 ? 26.615 -5.911 -29.122 1.00 94.44 83 PHE A C 1
ATOM 668 O O . PHE A 1 83 ? 26.560 -6.376 -27.986 1.00 94.44 83 PHE A O 1
ATOM 675 N N . LYS A 1 84 ? 25.536 -5.453 -29.768 1.00 95.25 84 LYS A N 1
ATOM 676 C CA . LYS A 1 84 ? 24.194 -5.437 -29.186 1.00 95.25 84 LYS A CA 1
ATOM 677 C C . LYS A 1 84 ? 23.729 -6.815 -28.726 1.00 95.25 84 LYS A C 1
ATOM 679 O O . LYS A 1 84 ? 23.295 -6.953 -27.589 1.00 95.25 84 LYS A O 1
ATOM 684 N N . SER A 1 85 ? 23.921 -7.840 -29.554 1.00 96.94 85 SER A N 1
ATOM 685 C CA . SER A 1 85 ? 23.564 -9.218 -29.195 1.00 96.94 85 SER A CA 1
ATOM 686 C C . SER A 1 85 ? 24.317 -9.770 -27.976 1.00 96.94 85 SER A C 1
ATOM 688 O O . SER A 1 85 ? 23.854 -10.734 -27.376 1.00 96.94 85 SER A O 1
ATOM 690 N N . LEU A 1 86 ? 25.461 -9.176 -27.609 1.00 95.94 86 LEU A N 1
ATOM 691 C CA . LEU A 1 86 ? 26.239 -9.577 -26.436 1.00 95.94 86 LEU A CA 1
ATOM 692 C C . LEU A 1 86 ? 25.769 -8.875 -25.157 1.00 95.94 86 LEU A C 1
ATOM 694 O O . LEU A 1 86 ? 25.685 -9.529 -24.124 1.00 95.94 86 LEU A O 1
ATOM 698 N N . TYR A 1 87 ? 25.483 -7.566 -25.203 1.00 93.88 87 TYR A N 1
ATOM 699 C CA . TYR A 1 87 ? 25.152 -6.804 -23.990 1.00 93.88 87 TYR A CA 1
ATOM 700 C C . TYR A 1 87 ? 23.662 -6.810 -23.633 1.00 93.88 87 TYR A C 1
ATOM 702 O O . TYR A 1 87 ? 23.333 -6.631 -22.465 1.00 93.88 87 TYR A O 1
ATOM 710 N N . GLU A 1 88 ? 22.760 -6.974 -24.603 1.00 95.81 88 GLU A N 1
ATOM 711 C CA . GLU A 1 88 ? 21.311 -6.879 -24.362 1.00 95.81 88 GLU A CA 1
ATOM 712 C C . GLU A 1 88 ? 20.834 -7.923 -23.328 1.00 95.81 88 GLU A C 1
ATOM 714 O O . GLU A 1 88 ? 20.277 -7.502 -22.317 1.00 95.81 88 GLU A O 1
ATOM 719 N N . PRO A 1 89 ? 21.201 -9.222 -23.425 1.00 96.81 89 PRO A N 1
ATOM 720 C CA . PRO A 1 89 ? 20.828 -10.207 -22.403 1.00 96.81 89 PRO A CA 1
ATOM 721 C C . PRO A 1 89 ? 21.403 -9.908 -21.010 1.00 96.81 89 PRO A C 1
ATOM 723 O O . PRO A 1 89 ? 20.776 -10.209 -19.999 1.00 96.81 89 PRO A O 1
ATOM 726 N N . ILE A 1 90 ? 22.600 -9.313 -20.949 1.00 94.69 90 ILE A N 1
ATOM 727 C CA . ILE A 1 90 ? 23.266 -8.942 -19.690 1.00 94.69 90 ILE A CA 1
ATOM 728 C C . ILE A 1 90 ? 22.475 -7.841 -18.978 1.00 94.69 90 ILE A C 1
ATOM 730 O O . ILE A 1 90 ? 22.295 -7.890 -17.760 1.00 94.69 90 ILE A O 1
ATOM 734 N N . LEU A 1 91 ? 22.030 -6.830 -19.729 1.00 94.81 91 LEU A N 1
ATOM 735 C CA . LEU A 1 91 ? 21.244 -5.731 -19.173 1.00 94.81 91 LEU A CA 1
ATOM 736 C C . LEU A 1 91 ? 19.832 -6.174 -18.807 1.00 94.81 91 LEU A C 1
ATOM 738 O O . LEU A 1 91 ? 19.341 -5.743 -17.766 1.00 94.81 91 LEU A O 1
ATOM 742 N N . ASP A 1 92 ? 19.226 -7.055 -19.602 1.00 96.06 92 ASP A N 1
ATOM 743 C CA . ASP A 1 92 ? 17.919 -7.637 -19.295 1.00 96.06 92 ASP A CA 1
ATOM 744 C C . ASP A 1 92 ? 17.967 -8.390 -17.957 1.00 96.06 92 ASP A C 1
ATOM 746 O O . ASP A 1 92 ? 17.191 -8.088 -17.048 1.00 96.06 92 ASP A O 1
ATOM 750 N N . GLU A 1 93 ? 18.946 -9.283 -17.773 1.00 95.06 93 GLU A N 1
ATOM 751 C CA . GLU A 1 93 ? 19.123 -10.018 -16.514 1.00 95.06 93 GLU A CA 1
ATOM 752 C C . GLU A 1 93 ? 19.382 -9.067 -15.333 1.00 95.06 93 GLU A C 1
ATOM 754 O O . GLU A 1 93 ? 18.819 -9.223 -14.247 1.00 95.06 93 GLU A O 1
ATOM 759 N N . ALA A 1 94 ? 20.216 -8.042 -15.523 1.00 93.69 94 ALA A N 1
ATOM 760 C CA . ALA A 1 94 ? 20.472 -7.057 -14.478 1.00 93.69 94 ALA A CA 1
ATOM 761 C C . ALA A 1 94 ? 19.219 -6.239 -14.119 1.00 93.69 94 ALA A C 1
ATOM 763 O O . ALA A 1 94 ? 19.002 -5.926 -12.943 1.00 93.69 94 ALA A O 1
ATOM 764 N N . GLY A 1 95 ? 18.383 -5.929 -15.113 1.00 94.44 95 GLY A N 1
ATOM 765 C CA . GLY A 1 95 ? 17.082 -5.296 -14.936 1.00 94.44 95 GLY A CA 1
ATOM 766 C C . GLY A 1 95 ? 16.127 -6.167 -14.123 1.00 94.44 95 GLY A C 1
ATOM 767 O O . GLY A 1 95 ? 15.549 -5.687 -13.146 1.00 94.44 95 GLY A O 1
ATOM 768 N N . GLU A 1 96 ? 16.025 -7.455 -14.455 1.00 95.06 96 GLU A N 1
ATOM 769 C CA . GLU A 1 96 ? 15.217 -8.426 -13.709 1.00 95.06 96 GLU A CA 1
ATOM 770 C C . GLU A 1 96 ? 15.680 -8.559 -12.253 1.00 95.06 96 GLU A C 1
ATOM 772 O O . GLU A 1 96 ? 14.868 -8.445 -11.329 1.00 95.06 96 GLU A O 1
ATOM 777 N N . ARG A 1 97 ? 16.992 -8.708 -12.018 1.00 94.31 97 ARG A N 1
ATOM 778 C CA . ARG A 1 97 ? 17.556 -8.755 -10.657 1.00 94.31 97 ARG A CA 1
ATOM 779 C C . ARG A 1 97 ? 17.219 -7.492 -9.868 1.00 94.31 97 ARG A C 1
ATOM 781 O O . ARG A 1 97 ? 16.825 -7.578 -8.707 1.00 94.31 97 ARG A O 1
ATOM 788 N N . ARG A 1 98 ? 17.333 -6.308 -10.478 1.00 93.44 98 ARG A N 1
ATOM 789 C CA . ARG A 1 98 ? 17.021 -5.040 -9.803 1.00 93.44 98 ARG A CA 1
ATOM 790 C C . ARG A 1 98 ? 15.527 -4.888 -9.512 1.00 93.44 98 ARG A C 1
ATOM 792 O O . ARG A 1 98 ? 15.178 -4.327 -8.473 1.00 93.44 98 ARG A O 1
ATOM 799 N N . ALA A 1 99 ? 14.657 -5.391 -10.385 1.00 93.69 99 ALA A N 1
ATOM 800 C CA . ALA A 1 99 ? 13.219 -5.428 -10.140 1.00 93.69 99 ALA A CA 1
ATOM 801 C C . ALA A 1 99 ? 12.871 -6.333 -8.946 1.00 93.69 99 ALA A C 1
ATOM 803 O O . ALA A 1 99 ? 12.091 -5.923 -8.087 1.00 93.69 99 ALA A O 1
ATOM 804 N N . ALA A 1 100 ? 13.501 -7.509 -8.843 1.00 93.38 100 ALA A N 1
ATOM 805 C CA . ALA A 1 100 ? 13.334 -8.399 -7.694 1.00 93.38 100 ALA A CA 1
ATOM 806 C C . ALA A 1 100 ? 13.800 -7.739 -6.384 1.00 93.38 100 ALA A C 1
ATOM 808 O O . ALA A 1 100 ? 13.045 -7.705 -5.416 1.00 93.38 100 ALA A O 1
ATOM 809 N N . ILE A 1 101 ? 14.991 -7.124 -6.377 1.00 92.31 101 ILE A N 1
ATOM 810 C CA . ILE A 1 101 ? 15.508 -6.426 -5.187 1.00 92.31 101 ILE A CA 1
ATOM 811 C C . ILE A 1 101 ? 14.600 -5.255 -4.796 1.00 92.31 101 ILE A C 1
ATOM 813 O O . ILE A 1 101 ? 14.344 -5.054 -3.614 1.00 92.31 101 ILE A O 1
ATOM 817 N N . ARG A 1 102 ? 14.067 -4.489 -5.759 1.00 92.69 102 ARG A N 1
ATOM 818 C CA . ARG A 1 102 ? 13.079 -3.443 -5.453 1.00 92.69 102 ARG A CA 1
ATOM 819 C C . ARG A 1 102 ? 11.862 -4.022 -4.735 1.00 92.69 102 ARG A C 1
ATOM 821 O O . ARG A 1 102 ? 11.438 -3.447 -3.745 1.00 92.69 102 ARG A O 1
ATOM 828 N N . ALA A 1 103 ? 11.296 -5.119 -5.234 1.00 93.19 103 ALA A N 1
ATOM 829 C CA . ALA A 1 103 ? 10.120 -5.717 -4.611 1.00 93.19 103 ALA A CA 1
ATOM 830 C C . ALA A 1 103 ? 10.410 -6.153 -3.161 1.00 93.19 103 ALA A C 1
ATOM 832 O O . ALA A 1 103 ? 9.566 -5.980 -2.283 1.00 93.19 103 ALA A O 1
ATOM 833 N N . GLU A 1 104 ? 11.616 -6.661 -2.896 1.00 93.62 104 GLU A N 1
ATOM 834 C CA . GLU A 1 104 ? 12.076 -6.969 -1.538 1.00 93.62 104 GLU A CA 1
ATOM 835 C C . GLU A 1 104 ? 12.269 -5.711 -0.678 1.00 93.62 104 GLU A C 1
ATOM 837 O O . GLU A 1 104 ? 11.849 -5.699 0.476 1.00 93.62 104 GLU A O 1
ATOM 842 N N . GLU A 1 105 ? 12.866 -4.644 -1.215 1.00 92.88 105 GLU A N 1
ATOM 843 C CA . GLU A 1 105 ? 13.015 -3.355 -0.525 1.00 92.88 105 GLU A CA 1
ATOM 844 C C . GLU A 1 105 ? 11.653 -2.739 -0.176 1.00 92.88 105 GLU A C 1
ATOM 846 O O . GLU A 1 105 ? 11.460 -2.293 0.954 1.00 92.88 105 GLU A O 1
ATOM 851 N N . ASP A 1 106 ? 10.697 -2.768 -1.106 1.00 94.75 106 ASP A N 1
ATOM 852 C CA . ASP A 1 106 ? 9.331 -2.284 -0.900 1.00 94.75 106 ASP A CA 1
ATOM 853 C C . ASP A 1 106 ? 8.623 -3.116 0.180 1.00 94.75 106 ASP A C 1
ATOM 855 O O . ASP A 1 106 ? 8.006 -2.568 1.096 1.00 94.75 106 ASP A O 1
ATOM 859 N N . TYR A 1 107 ? 8.772 -4.445 0.139 1.00 94.81 107 TYR A N 1
ATOM 860 C CA . TYR A 1 107 ? 8.266 -5.328 1.189 1.00 94.81 107 TYR A CA 1
ATOM 861 C C . TYR A 1 107 ? 8.897 -5.010 2.551 1.00 94.81 107 TYR A C 1
ATOM 863 O O . TYR A 1 107 ? 8.183 -4.874 3.545 1.00 94.81 107 TYR A O 1
ATOM 871 N N . LEU A 1 108 ? 10.221 -4.850 2.615 1.00 96.25 108 LEU A N 1
ATOM 872 C CA . LEU A 1 108 ? 10.932 -4.508 3.847 1.00 96.25 108 LEU A CA 1
ATOM 873 C C . LEU A 1 108 ? 10.508 -3.143 4.390 1.00 96.25 108 LEU A C 1
ATOM 875 O O . LEU A 1 108 ? 10.342 -3.011 5.601 1.00 96.25 108 LEU A O 1
ATOM 879 N N . ALA A 1 109 ? 10.288 -2.152 3.527 1.00 96.00 109 ALA A N 1
ATOM 880 C CA . ALA A 1 109 ? 9.779 -0.845 3.927 1.00 96.00 109 ALA A CA 1
ATOM 881 C C . ALA A 1 109 ? 8.383 -0.966 4.559 1.00 96.00 109 ALA A C 1
ATOM 883 O O . ALA A 1 109 ? 8.154 -0.434 5.646 1.00 96.00 109 ALA A O 1
ATOM 884 N N . ILE A 1 110 ? 7.483 -1.746 3.948 1.00 95.69 110 ILE A N 1
ATOM 885 C CA . ILE A 1 110 ? 6.152 -2.030 4.508 1.00 95.69 110 ILE A CA 1
ATOM 886 C C . ILE A 1 110 ? 6.267 -2.720 5.876 1.00 95.69 110 ILE A C 1
ATOM 888 O O . ILE A 1 110 ? 5.573 -2.338 6.822 1.00 95.69 110 ILE A O 1
ATOM 892 N N . GLN A 1 111 ? 7.160 -3.706 6.017 1.00 95.56 111 GLN A N 1
ATOM 893 C CA . GLN A 1 111 ? 7.390 -4.390 7.295 1.00 95.56 111 GLN A CA 1
ATOM 894 C C . GLN A 1 111 ? 7.953 -3.445 8.364 1.00 95.56 111 GLN A C 1
ATOM 896 O O . GLN A 1 111 ? 7.516 -3.491 9.512 1.00 95.56 111 GLN A O 1
ATOM 901 N N . GLN A 1 112 ? 8.880 -2.555 8.002 1.00 96.12 112 GLN A N 1
ATOM 902 C CA . GLN A 1 112 ? 9.435 -1.556 8.919 1.00 96.12 112 GLN A CA 1
ATOM 903 C C . GLN A 1 112 ? 8.365 -0.581 9.409 1.00 96.12 112 GLN A C 1
ATOM 905 O O . GLN A 1 112 ? 8.279 -0.336 10.612 1.00 96.12 112 GLN A O 1
ATOM 910 N N . THR A 1 113 ? 7.520 -0.067 8.513 1.00 96.50 113 THR A N 1
ATOM 911 C CA . THR A 1 113 ? 6.391 0.793 8.891 1.00 96.50 113 THR A CA 1
ATOM 912 C C . THR A 1 113 ? 5.403 0.046 9.784 1.00 96.50 113 THR A C 1
ATOM 914 O O . THR A 1 113 ? 4.985 0.577 10.809 1.00 96.50 113 THR A O 1
ATOM 917 N N . THR A 1 114 ? 5.082 -1.209 9.459 1.00 94.81 114 THR A N 1
ATOM 918 C CA . THR A 1 114 ? 4.176 -2.042 10.267 1.00 94.81 114 THR A CA 1
ATOM 919 C C . THR A 1 114 ? 4.724 -2.266 11.675 1.00 94.81 114 THR A C 1
ATOM 921 O O . THR A 1 114 ? 3.999 -2.093 12.656 1.00 94.81 114 THR A O 1
ATOM 924 N N . LEU A 1 115 ? 6.011 -2.604 11.795 1.00 96.38 115 LEU A N 1
ATOM 925 C CA . LEU A 1 115 ? 6.670 -2.793 13.085 1.00 96.38 115 LEU A CA 1
ATOM 926 C C . LEU A 1 115 ? 6.693 -1.489 13.890 1.00 96.38 115 LEU A C 1
ATOM 928 O O . LEU A 1 115 ? 6.375 -1.504 15.075 1.00 96.38 115 LEU A O 1
ATOM 932 N N . HIS A 1 116 ? 7.043 -0.371 13.249 1.00 96.44 116 HIS A N 1
ATOM 933 C CA . HIS A 1 116 ? 7.065 0.940 13.894 1.00 96.44 116 HIS A CA 1
ATOM 934 C C . HIS A 1 116 ? 5.687 1.322 14.446 1.00 96.44 116 HIS A C 1
ATOM 936 O O . HIS A 1 116 ? 5.585 1.688 15.614 1.00 96.44 116 HIS A O 1
ATOM 942 N N . ASN A 1 117 ? 4.632 1.150 13.646 1.00 94.56 117 ASN A N 1
ATOM 943 C CA . ASN A 1 117 ? 3.259 1.418 14.070 1.00 94.56 117 ASN A CA 1
ATOM 944 C C . ASN A 1 117 ? 2.843 0.492 15.220 1.00 94.56 117 ASN A C 1
ATOM 946 O O . ASN A 1 117 ? 2.336 0.962 16.227 1.00 94.56 117 ASN A O 1
ATOM 950 N N . THR A 1 118 ? 3.151 -0.806 15.129 1.00 95.50 118 THR A N 1
ATOM 951 C CA . THR A 1 118 ? 2.829 -1.778 16.190 1.00 95.50 118 THR A CA 1
ATOM 952 C C . THR A 1 118 ? 3.522 -1.430 17.510 1.00 95.50 118 THR A C 1
ATOM 954 O O . THR A 1 118 ? 2.926 -1.556 18.576 1.00 95.50 118 THR A O 1
ATOM 957 N N . ILE A 1 119 ? 4.783 -0.987 17.465 1.00 96.88 119 ILE A N 1
ATOM 958 C CA . ILE A 1 119 ? 5.493 -0.511 18.659 1.00 96.88 119 ILE A CA 1
ATOM 959 C C . ILE A 1 119 ? 4.804 0.737 19.216 1.00 96.88 119 ILE A C 1
ATOM 961 O O . ILE A 1 119 ? 4.559 0.790 20.417 1.00 96.88 119 ILE A O 1
ATOM 965 N N . GLY A 1 120 ? 4.432 1.694 18.361 1.00 97.25 120 GLY A N 1
ATOM 966 C CA . GLY A 1 120 ? 3.678 2.880 18.775 1.00 97.25 120 GLY A CA 1
ATOM 967 C C . GLY A 1 120 ? 2.337 2.540 19.437 1.00 97.25 120 GLY A C 1
ATOM 968 O O . GLY A 1 120 ? 1.977 3.143 20.450 1.00 97.25 120 GLY A O 1
ATOM 969 N N . ASP A 1 121 ? 1.633 1.527 18.933 1.00 97.06 121 ASP A N 1
ATOM 970 C CA . ASP A 1 121 ? 0.378 1.036 19.509 1.00 97.06 121 ASP A CA 1
ATOM 971 C C . ASP A 1 121 ? 0.601 0.400 20.880 1.00 97.06 121 ASP A C 1
ATOM 973 O O . ASP A 1 121 ? -0.148 0.669 21.820 1.00 97.06 121 ASP A O 1
ATOM 977 N N . LEU A 1 122 ? 1.653 -0.415 21.019 1.00 97.06 122 LEU A N 1
ATOM 978 C CA . LEU A 1 122 ? 2.046 -1.021 22.292 1.00 97.06 122 LEU A CA 1
ATOM 979 C C . LEU A 1 122 ? 2.431 0.044 23.323 1.00 97.06 122 LEU A C 1
ATOM 981 O O . LEU A 1 122 ? 2.004 -0.043 24.472 1.00 97.06 122 LEU A O 1
ATOM 985 N N . GLU A 1 123 ? 3.206 1.052 22.924 1.00 96.81 123 GLU A N 1
ATOM 986 C CA . GLU A 1 123 ? 3.590 2.173 23.785 1.00 96.81 123 GLU A CA 1
ATOM 987 C C . GLU A 1 123 ? 2.361 2.968 24.233 1.00 96.81 123 GLU A C 1
ATOM 989 O O . GLU A 1 123 ? 2.178 3.199 25.430 1.00 96.81 123 GLU A O 1
ATOM 994 N N . SER A 1 124 ? 1.478 3.314 23.292 1.00 96.69 124 SER A N 1
ATOM 995 C CA . SER A 1 124 ? 0.226 4.028 23.563 1.00 96.69 124 SER A CA 1
ATOM 996 C C . SER A 1 124 ? -0.680 3.237 24.502 1.00 96.69 124 SER A C 1
ATOM 998 O O . SER A 1 124 ? -1.220 3.790 25.460 1.00 96.69 124 SER A O 1
ATOM 1000 N N . ALA A 1 125 ? -0.812 1.930 24.269 1.00 96.44 125 ALA A N 1
ATOM 1001 C CA . ALA A 1 125 ? -1.586 1.033 25.111 1.00 96.44 125 ALA A CA 1
ATOM 1002 C C . ALA A 1 125 ? -0.973 0.875 26.507 1.00 96.44 125 ALA A C 1
ATOM 1004 O O . ALA A 1 125 ? -1.708 0.785 27.485 1.00 96.44 125 ALA A O 1
ATOM 1005 N N . TRP A 1 126 ? 0.355 0.854 26.632 1.00 95.44 126 TRP A N 1
ATOM 1006 C CA . TRP A 1 126 ? 1.040 0.697 27.916 1.00 95.44 126 TRP A CA 1
ATOM 1007 C C . TRP A 1 126 ? 0.880 1.910 28.837 1.00 95.44 126 TRP A C 1
ATOM 1009 O O . TRP A 1 126 ? 0.774 1.749 30.051 1.00 95.44 126 TRP A O 1
ATOM 1019 N N . VAL A 1 127 ? 0.855 3.121 28.274 1.00 96.00 127 VAL A N 1
ATOM 1020 C CA . VAL A 1 127 ? 0.711 4.368 29.048 1.00 96.00 127 VAL A CA 1
ATOM 1021 C C . VAL A 1 127 ? -0.736 4.850 29.163 1.00 96.00 127 VAL A C 1
ATOM 1023 O O . VAL A 1 127 ? -0.994 5.857 29.824 1.00 96.00 127 VAL A O 1
ATOM 1026 N N . MET A 1 128 ? -1.680 4.161 28.516 1.00 95.62 128 MET A N 1
ATOM 1027 C CA . MET A 1 128 ? -3.088 4.536 28.530 1.00 95.62 128 MET A CA 1
ATOM 1028 C C . MET A 1 128 ? -3.647 4.462 29.959 1.00 95.62 128 MET A C 1
ATOM 1030 O O . MET A 1 128 ? -3.582 3.397 30.574 1.00 95.62 128 MET A O 1
ATOM 1034 N N . PRO A 1 129 ? -4.230 5.550 30.494 1.00 93.56 129 PRO A N 1
ATOM 1035 C CA . PRO A 1 129 ? -4.957 5.482 31.751 1.00 93.56 129 PRO A CA 1
ATOM 1036 C C . PRO A 1 129 ? -6.232 4.661 31.543 1.00 93.56 129 PRO A C 1
ATOM 1038 O O . PRO A 1 129 ? -7.023 4.965 30.649 1.00 93.56 129 PRO A O 1
ATOM 1041 N N . LEU A 1 130 ? -6.411 3.634 32.371 1.00 92.69 130 LEU A N 1
ATOM 1042 C CA . LEU A 1 130 ? -7.577 2.757 32.345 1.00 92.69 130 LEU A CA 1
ATOM 1043 C C . LEU A 1 130 ? -8.495 3.047 33.529 1.00 92.69 130 LEU A C 1
ATOM 1045 O O . LEU A 1 130 ? -8.033 3.196 34.665 1.00 92.69 130 LEU A O 1
ATOM 1049 N N . GLY A 1 131 ? -9.792 3.113 33.247 1.00 91.56 131 GLY A N 1
ATOM 1050 C CA . GLY A 1 131 ? -10.847 3.128 34.246 1.00 91.56 131 GLY A CA 1
ATOM 1051 C C . GLY A 1 131 ? -11.175 1.732 34.774 1.00 91.56 131 GLY A C 1
ATOM 1052 O O . GLY A 1 131 ? -10.400 0.773 34.689 1.00 91.56 131 GLY A O 1
ATOM 1053 N N . SER A 1 132 ? -12.365 1.615 35.351 1.00 91.94 132 SER A N 1
ATOM 1054 C CA . SER A 1 132 ? -12.959 0.323 35.676 1.00 91.94 132 SER A CA 1
ATOM 1055 C C . SER A 1 132 ? -13.333 -0.457 34.410 1.00 91.94 132 SER A C 1
ATOM 1057 O O . SER A 1 132 ? -13.481 0.100 33.325 1.00 91.94 132 SER A O 1
ATOM 1059 N N . TYR A 1 133 ? -13.522 -1.771 34.558 1.00 89.81 133 TYR A N 1
ATOM 1060 C CA . TYR A 1 133 ? -13.917 -2.643 33.446 1.00 89.81 133 TYR A CA 1
ATOM 1061 C C . TYR A 1 133 ? -15.203 -2.163 32.756 1.00 89.81 133 TYR A C 1
ATOM 1063 O O . TYR A 1 133 ? -15.261 -2.120 31.532 1.00 89.81 133 TYR A O 1
ATOM 1071 N N . GLU A 1 134 ? -16.208 -1.772 33.543 1.00 91.31 134 GLU A N 1
ATOM 1072 C CA . GLU A 1 134 ? -17.495 -1.311 33.019 1.00 91.31 134 GLU A CA 1
ATOM 1073 C C . GLU A 1 134 ? -17.348 0.001 32.240 1.00 91.31 134 GLU A C 1
ATOM 1075 O O . GLU A 1 134 ? -17.909 0.140 31.160 1.00 91.31 134 GLU A O 1
ATOM 1080 N N . GLU A 1 135 ? -16.544 0.945 32.737 1.00 93.75 135 GLU A N 1
ATOM 1081 C CA . GLU A 1 135 ? -16.298 2.214 32.041 1.00 93.75 135 GLU A CA 1
ATOM 1082 C C . GLU A 1 135 ? -15.626 1.996 30.680 1.00 93.75 135 GLU A C 1
ATOM 1084 O O . GLU A 1 135 ? -16.042 2.596 29.687 1.00 93.75 135 GLU A O 1
ATOM 1089 N N . GLU A 1 136 ? -14.627 1.112 30.606 1.00 93.81 136 GLU A N 1
ATOM 1090 C CA . GLU A 1 136 ? -13.965 0.804 29.334 1.00 93.81 136 GLU A CA 1
ATOM 1091 C C . GLU A 1 136 ? -14.880 0.029 28.378 1.00 93.81 136 GLU A C 1
ATOM 1093 O O . GLU A 1 136 ? -14.861 0.283 27.173 1.00 93.81 136 GLU A O 1
ATOM 1098 N N . LEU A 1 137 ? -15.725 -0.872 28.890 1.00 93.12 137 LEU A N 1
ATOM 1099 C CA . LEU A 1 137 ? -16.705 -1.582 28.069 1.00 93.12 137 LEU A CA 1
ATOM 1100 C C . LEU A 1 137 ? -17.745 -0.618 27.483 1.00 93.12 137 LEU A C 1
ATOM 1102 O O . LEU A 1 137 ? -17.982 -0.638 26.275 1.00 93.12 137 LEU A O 1
ATOM 1106 N N . GLN A 1 138 ? -18.306 0.276 28.299 1.00 93.56 138 GLN A N 1
ATOM 1107 C CA . GLN A 1 138 ? -19.250 1.298 27.835 1.00 93.56 138 GLN A CA 1
ATOM 1108 C C . GLN A 1 138 ? -18.610 2.244 26.818 1.00 93.56 138 GLN A C 1
ATOM 1110 O O . GLN A 1 138 ? -19.241 2.613 25.827 1.00 93.56 138 GLN A O 1
ATOM 1115 N N . ARG A 1 139 ? -17.335 2.598 27.008 1.00 93.81 139 ARG A N 1
ATOM 1116 C CA . ARG A 1 139 ? -16.578 3.399 26.043 1.00 93.81 139 ARG A CA 1
ATOM 1117 C C . ARG A 1 139 ? -16.434 2.691 24.696 1.00 93.81 139 ARG A C 1
ATOM 1119 O O . ARG A 1 139 ? -16.624 3.324 23.659 1.00 93.81 139 ARG A O 1
ATOM 1126 N N . LEU A 1 140 ? -16.122 1.394 24.701 1.00 94.75 140 LEU A N 1
ATOM 1127 C CA . LEU A 1 140 ? -16.043 0.596 23.477 1.00 94.75 140 LEU A CA 1
ATOM 1128 C C . LEU A 1 140 ? -17.404 0.484 22.774 1.00 94.75 140 LEU A C 1
ATOM 1130 O O . LEU A 1 140 ? -17.462 0.653 21.557 1.00 94.75 140 LEU A O 1
ATOM 1134 N N . ILE A 1 141 ? -18.485 0.248 23.527 1.00 94.38 141 ILE A N 1
ATOM 1135 C CA . ILE A 1 141 ? -19.855 0.189 22.993 1.00 94.38 141 ILE A CA 1
ATOM 1136 C C . ILE A 1 141 ? -20.232 1.526 22.349 1.00 94.38 141 ILE A C 1
ATOM 1138 O O . ILE A 1 141 ? -20.646 1.548 21.194 1.00 94.38 141 ILE A O 1
ATOM 1142 N N . ALA A 1 142 ? -20.018 2.644 23.047 1.00 95.19 142 ALA A N 1
ATOM 1143 C CA . ALA A 1 142 ? -20.319 3.975 22.524 1.00 95.19 142 ALA A CA 1
ATOM 1144 C C . ALA A 1 142 ? -19.547 4.278 21.230 1.00 95.19 142 ALA A C 1
ATOM 1146 O O . ALA A 1 142 ? -20.126 4.775 20.264 1.00 95.19 142 ALA A O 1
ATOM 1147 N N . ASN A 1 143 ? -18.256 3.936 21.182 1.00 96.12 143 ASN A N 1
ATOM 1148 C CA . ASN A 1 143 ? -17.450 4.094 19.974 1.00 96.12 143 ASN A CA 1
ATOM 1149 C C . ASN A 1 143 ? -17.962 3.217 18.822 1.00 96.12 143 ASN A C 1
ATOM 1151 O O . ASN A 1 143 ? -17.989 3.680 17.686 1.00 96.12 143 ASN A O 1
ATOM 1155 N N . ASN A 1 144 ? -18.396 1.984 19.097 1.00 95.06 144 ASN A N 1
ATOM 1156 C CA . ASN A 1 144 ? -18.987 1.116 18.079 1.00 95.06 144 ASN A CA 1
ATOM 1157 C C . ASN A 1 144 ? -20.319 1.660 17.551 1.00 95.06 144 ASN A C 1
ATOM 1159 O O . ASN A 1 144 ? -20.512 1.666 16.343 1.00 95.06 144 ASN A O 1
ATOM 1163 N N . THR A 1 145 ? -21.195 2.194 18.407 1.00 95.75 145 THR A N 1
ATOM 1164 C CA . THR A 1 145 ? -22.431 2.855 17.949 1.00 95.75 145 THR A CA 1
ATOM 1165 C C . THR A 1 145 ? -22.126 4.044 17.033 1.00 95.75 145 THR A C 1
ATOM 1167 O O . THR A 1 145 ? -22.810 4.250 16.033 1.00 95.75 145 THR A O 1
ATOM 1170 N N . ILE A 1 146 ? -21.080 4.820 17.344 1.00 95.88 146 ILE A N 1
ATOM 1171 C CA . ILE A 1 146 ? -20.620 5.913 16.476 1.00 95.88 146 ILE A CA 1
ATOM 1172 C C . ILE A 1 146 ? -20.121 5.359 15.136 1.00 95.88 146 ILE A C 1
ATOM 1174 O O . ILE A 1 146 ? -20.517 5.870 14.092 1.00 95.88 146 ILE A O 1
ATOM 1178 N N . ILE A 1 147 ? -19.295 4.307 15.153 1.00 96.44 147 ILE A N 1
ATOM 1179 C CA . ILE A 1 147 ? -18.786 3.658 13.937 1.00 96.44 147 ILE A CA 1
ATOM 1180 C C . ILE A 1 147 ? -19.937 3.155 13.062 1.00 96.44 147 ILE A C 1
ATOM 1182 O O . ILE A 1 147 ? -19.943 3.445 11.873 1.00 96.44 147 ILE A O 1
ATOM 1186 N N . GLU A 1 148 ? -20.923 2.459 13.628 1.00 96.44 148 GLU A N 1
ATOM 1187 C CA . GLU A 1 148 ? -22.080 1.938 12.887 1.00 96.44 148 GLU A CA 1
ATOM 1188 C C . GLU A 1 148 ? -22.880 3.064 12.218 1.00 96.44 148 GLU A C 1
ATOM 1190 O O . GLU A 1 148 ? -23.235 2.971 11.041 1.00 96.44 148 GLU A O 1
ATOM 1195 N N . ALA A 1 149 ? -23.112 4.171 12.930 1.00 96.38 149 ALA A N 1
ATOM 1196 C CA . ALA A 1 149 ? -23.772 5.340 12.356 1.00 96.38 149 ALA A CA 1
ATOM 1197 C C . ALA A 1 149 ? -22.954 5.946 11.200 1.00 96.38 149 ALA A C 1
ATOM 1199 O O . ALA A 1 149 ? -23.499 6.230 10.132 1.00 96.38 149 ALA A O 1
ATOM 1200 N N . MET A 1 150 ? -21.639 6.095 11.383 1.00 97.12 150 MET A N 1
ATOM 1201 C CA . MET A 1 150 ? -20.735 6.615 10.353 1.00 97.12 150 MET A CA 1
ATOM 1202 C C . MET A 1 150 ? -20.620 5.679 9.145 1.00 97.12 150 MET A C 1
ATOM 1204 O O . MET A 1 150 ? -20.524 6.157 8.017 1.00 97.12 150 MET A O 1
ATOM 1208 N N . GLN A 1 151 ? -20.656 4.361 9.353 1.00 96.75 151 GLN A N 1
ATOM 1209 C CA . GLN A 1 151 ? -20.686 3.366 8.281 1.00 96.75 151 GLN A CA 1
ATOM 1210 C C . GLN A 1 151 ? -21.961 3.510 7.447 1.00 96.75 151 GLN A C 1
ATOM 1212 O O . GLN A 1 151 ? -21.871 3.573 6.223 1.00 96.75 151 GLN A O 1
ATOM 1217 N N . GLY A 1 152 ? -23.122 3.685 8.086 1.00 96.25 152 GLY A N 1
ATOM 1218 C CA . GLY A 1 152 ? -24.372 3.972 7.375 1.00 96.25 152 GLY A CA 1
ATOM 1219 C C . GLY A 1 152 ? -24.313 5.269 6.554 1.00 96.25 152 GLY A C 1
ATOM 1220 O O . GLY A 1 152 ? -24.787 5.318 5.416 1.00 96.25 152 GLY A O 1
ATOM 1221 N N . GLU A 1 153 ? -23.684 6.324 7.082 1.00 96.38 153 GLU A N 1
ATOM 1222 C CA . GLU A 1 153 ? -23.440 7.556 6.318 1.00 96.38 153 GLU A CA 1
ATOM 1223 C C . GLU A 1 153 ? -22.489 7.338 5.134 1.00 96.38 153 GLU A C 1
ATOM 1225 O O . GLU A 1 153 ? -22.732 7.8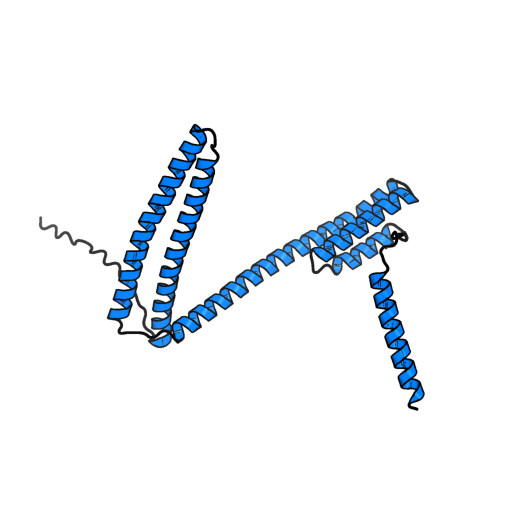63 4.046 1.00 96.38 153 GLU A O 1
ATOM 1230 N N . LEU A 1 154 ? -21.410 6.580 5.336 1.00 97.12 154 LEU A N 1
ATOM 1231 C CA . LEU A 1 154 ? -20.422 6.274 4.306 1.00 97.12 154 LEU A CA 1
ATOM 1232 C C . LEU A 1 154 ? -21.046 5.470 3.160 1.00 97.12 154 LEU A C 1
ATOM 1234 O O . LEU A 1 154 ? -20.846 5.815 1.997 1.00 97.12 154 LEU A O 1
ATOM 1238 N N . GLU A 1 155 ? -21.842 4.450 3.475 1.00 97.44 155 GLU A N 1
ATOM 1239 C CA . GLU A 1 155 ? -22.592 3.665 2.489 1.00 97.44 155 GLU A CA 1
ATOM 1240 C C . GLU A 1 155 ? -23.560 4.545 1.692 1.00 97.44 155 GLU A C 1
ATOM 1242 O O . GLU A 1 155 ? -23.614 4.464 0.463 1.00 97.44 155 GLU A O 1
ATOM 1247 N N . SER A 1 156 ? -24.268 5.452 2.372 1.00 97.06 156 SER A N 1
ATOM 1248 C CA . SER A 1 156 ? -25.143 6.428 1.718 1.00 97.06 156 SER A CA 1
ATOM 1249 C C . SER A 1 156 ? -24.371 7.361 0.778 1.00 97.06 156 SER A C 1
ATOM 1251 O O . SER A 1 156 ? -24.819 7.610 -0.341 1.00 97.06 156 SER A O 1
ATOM 1253 N N . LEU A 1 157 ? -23.194 7.850 1.183 1.00 96.56 157 LEU A N 1
ATOM 1254 C CA . LEU A 1 157 ? -22.337 8.688 0.337 1.00 96.56 157 LEU A CA 1
ATOM 1255 C C . LEU A 1 157 ? -21.814 7.929 -0.887 1.00 96.56 157 LEU A C 1
ATOM 1257 O O . LEU A 1 157 ? -21.812 8.481 -1.988 1.00 96.56 157 LEU A O 1
ATOM 1261 N N . ILE A 1 158 ? -21.411 6.668 -0.720 1.00 96.81 158 ILE A N 1
ATOM 1262 C CA . ILE A 1 158 ? -20.968 5.806 -1.824 1.00 96.81 158 ILE A CA 1
ATOM 1263 C C . ILE A 1 158 ? -22.114 5.593 -2.817 1.00 96.81 158 ILE A C 1
ATOM 1265 O O . ILE A 1 158 ? -21.928 5.829 -4.010 1.00 96.81 158 ILE A O 1
ATOM 1269 N N . ALA A 1 159 ? -23.311 5.247 -2.337 1.00 96.75 159 ALA A N 1
ATOM 1270 C CA . ALA A 1 159 ? -24.483 5.064 -3.190 1.00 96.75 159 ALA A CA 1
ATOM 1271 C C . ALA A 1 159 ? -24.859 6.357 -3.938 1.00 96.75 159 ALA A C 1
ATOM 1273 O O . ALA A 1 159 ? -25.128 6.336 -5.139 1.00 96.75 159 ALA A O 1
ATOM 1274 N N . GLN A 1 160 ? -24.819 7.506 -3.255 1.00 96.31 160 GLN A N 1
ATOM 1275 C CA . GLN A 1 160 ? -25.031 8.809 -3.891 1.00 96.31 160 GLN A CA 1
ATOM 1276 C C . GLN A 1 160 ? -23.976 9.093 -4.963 1.00 96.31 160 GLN A C 1
ATOM 1278 O O . GLN A 1 160 ? -24.321 9.601 -6.028 1.00 96.31 160 GLN A O 1
ATOM 1283 N N . LYS A 1 161 ? -22.704 8.755 -4.711 1.00 97.00 161 LYS A N 1
ATOM 1284 C CA . LYS A 1 161 ? -21.623 8.921 -5.689 1.00 97.00 161 LYS A CA 1
ATOM 1285 C C . LYS A 1 161 ? -21.877 8.089 -6.941 1.00 97.00 161 LYS A C 1
ATOM 1287 O O . LYS A 1 161 ? -21.694 8.592 -8.044 1.00 97.00 161 LYS A O 1
ATOM 1292 N N . GLU A 1 162 ? -22.295 6.838 -6.779 1.00 95.88 162 GLU A N 1
ATOM 1293 C CA . GLU A 1 162 ? -22.592 5.946 -7.901 1.00 95.88 162 GLU A CA 1
ATOM 1294 C C . GLU A 1 162 ? -23.730 6.487 -8.767 1.00 95.88 162 GLU A C 1
ATOM 1296 O O . GLU A 1 162 ? -23.575 6.582 -9.984 1.00 95.88 162 GLU A O 1
ATOM 1301 N N . VAL A 1 163 ? -24.836 6.919 -8.151 1.00 96.38 163 VAL A N 1
ATOM 1302 C CA . VAL A 1 163 ? -25.951 7.560 -8.871 1.00 96.38 163 VAL A CA 1
ATOM 1303 C C . VAL A 1 163 ? -25.471 8.814 -9.601 1.00 96.38 163 VAL A C 1
ATOM 1305 O O . VAL A 1 163 ? -25.718 8.973 -10.795 1.00 96.38 163 VAL A O 1
ATOM 1308 N N . TYR A 1 164 ? -24.717 9.671 -8.913 1.00 95.12 164 TYR A N 1
ATOM 1309 C CA . TYR A 1 164 ? -24.205 10.914 -9.479 1.00 95.12 164 TYR A CA 1
ATOM 1310 C C . TYR A 1 164 ? -23.233 10.684 -10.649 1.00 95.12 164 TYR A C 1
ATOM 1312 O O . TYR A 1 164 ? -23.209 11.456 -11.606 1.00 95.12 164 TYR A O 1
ATOM 1320 N N . ALA A 1 165 ? -22.461 9.595 -10.628 1.00 94.44 165 ALA A N 1
ATOM 1321 C CA . ALA A 1 165 ? -21.587 9.225 -11.736 1.00 94.44 165 ALA A CA 1
ATOM 1322 C C . ALA A 1 165 ? -22.378 8.890 -13.014 1.00 94.44 165 ALA A C 1
ATOM 1324 O O . ALA A 1 165 ? -21.944 9.259 -14.105 1.00 94.44 165 ALA A O 1
ATOM 1325 N N . TYR A 1 166 ? -23.550 8.253 -12.898 1.00 95.31 166 TYR A N 1
ATOM 1326 C CA . TYR A 1 166 ? -24.435 8.026 -14.046 1.00 95.31 166 TYR A CA 1
ATOM 1327 C C . TYR A 1 166 ? -25.025 9.335 -14.582 1.00 95.31 166 TYR A C 1
ATOM 1329 O O . TYR A 1 166 ? -25.022 9.550 -15.793 1.00 95.31 166 TYR A O 1
ATOM 1337 N N . GLU A 1 167 ? -25.436 10.250 -13.701 1.00 95.12 167 GLU A N 1
ATOM 1338 C CA . GLU A 1 167 ? -25.934 11.575 -14.102 1.00 95.12 167 GLU A CA 1
ATOM 1339 C C . GLU A 1 167 ? -24.884 12.372 -14.894 1.00 95.12 167 GLU A C 1
ATOM 1341 O O . GLU A 1 167 ? -25.214 13.048 -15.868 1.00 95.12 167 GLU A O 1
ATOM 1346 N N . ILE A 1 168 ? -23.604 12.253 -14.525 1.00 95.38 168 ILE A N 1
ATOM 1347 C CA . ILE A 1 168 ? -22.486 12.871 -15.254 1.00 95.38 168 ILE A CA 1
ATOM 1348 C C . ILE A 1 168 ? -22.363 12.316 -16.675 1.00 95.38 168 ILE A C 1
ATOM 1350 O O . ILE A 1 168 ? -22.107 13.085 -17.607 1.00 95.38 168 ILE A O 1
ATOM 1354 N N . ILE A 1 169 ? -22.521 10.999 -16.846 1.00 94.88 169 ILE A N 1
ATOM 1355 C CA . ILE A 1 169 ? -22.461 10.345 -18.160 1.00 94.88 169 ILE A CA 1
ATOM 1356 C C . ILE A 1 169 ? -23.596 10.873 -19.043 1.00 94.88 169 ILE A C 1
ATOM 1358 O O . ILE A 1 169 ? -23.340 11.304 -20.169 1.00 94.88 169 ILE A O 1
ATOM 1362 N N . ASP A 1 170 ? -24.819 10.917 -18.512 1.00 95.31 170 ASP A N 1
ATOM 1363 C CA . ASP A 1 170 ? -26.000 11.407 -19.231 1.00 95.31 170 ASP A CA 1
ATOM 1364 C C . ASP A 1 170 ? -25.892 12.901 -19.583 1.00 95.31 170 ASP A C 1
ATOM 1366 O O . ASP A 1 170 ? -26.332 13.333 -20.652 1.00 95.31 170 ASP A O 1
ATOM 1370 N N . ALA A 1 171 ? -25.259 13.694 -18.715 1.00 92.81 171 ALA A N 1
ATOM 1371 C CA . ALA A 1 171 ? -25.019 15.120 -18.924 1.00 92.81 171 ALA A CA 1
ATOM 1372 C C . ALA A 1 171 ? -23.822 15.429 -19.847 1.00 92.81 171 ALA A C 1
ATOM 1374 O O . ALA A 1 171 ? -23.593 16.594 -20.180 1.00 92.81 171 ALA A O 1
ATOM 1375 N N . GLY A 1 172 ? -23.053 14.421 -20.273 1.00 94.94 172 GLY A N 1
ATOM 1376 C CA . GLY A 1 172 ? -21.907 14.601 -21.166 1.00 94.94 172 GLY A CA 1
ATOM 1377 C C . GLY A 1 172 ? -20.663 15.186 -20.490 1.00 94.94 172 GLY A C 1
ATOM 1378 O O . GLY A 1 172 ? -19.926 15.940 -21.123 1.00 94.94 172 GLY A O 1
ATOM 1379 N N . TYR A 1 173 ? -20.409 14.821 -19.231 1.00 92.62 173 TYR A N 1
ATOM 1380 C CA . TYR A 1 173 ? -19.212 15.193 -18.460 1.00 92.62 173 TYR A CA 1
ATOM 1381 C C . TYR A 1 173 ? -18.993 16.704 -18.248 1.00 92.62 173 TYR A C 1
ATOM 1383 O O . TYR A 1 173 ? -17.906 17.221 -18.529 1.00 92.62 173 TYR A O 1
ATOM 1391 N N . PRO A 1 174 ? -19.985 17.446 -17.730 1.00 96.25 174 PRO A N 1
ATOM 1392 C CA . PRO A 1 174 ? -19.792 18.855 -17.420 1.00 96.25 174 PRO A CA 1
ATOM 1393 C C . PRO A 1 174 ? -18.798 19.034 -16.253 1.00 96.25 174 PRO A C 1
ATOM 1395 O O . PRO A 1 174 ? -18.762 18.262 -15.291 1.00 96.25 174 PRO A O 1
ATOM 1398 N N . GLN A 1 175 ? -17.941 20.055 -16.364 1.00 95.44 175 GLN A N 1
ATOM 1399 C CA . GLN A 1 175 ? -16.769 20.236 -15.497 1.00 95.44 175 GLN A CA 1
ATOM 1400 C C . GLN A 1 175 ? -17.126 20.479 -14.021 1.00 95.44 175 GLN A C 1
ATOM 1402 O O . GLN A 1 175 ? -16.412 20.026 -13.128 1.00 95.44 175 GLN A O 1
ATOM 1407 N N . ASP A 1 176 ? -18.219 21.189 -13.758 1.00 96.19 176 ASP A N 1
ATOM 1408 C CA . ASP A 1 176 ? -18.749 21.437 -12.416 1.00 96.19 176 ASP A CA 1
ATOM 1409 C C . ASP A 1 176 ? -19.212 20.140 -11.744 1.00 96.19 176 ASP A C 1
ATOM 1411 O O . ASP A 1 176 ? -18.953 19.925 -10.556 1.00 96.19 176 ASP A O 1
ATOM 1415 N N . MET A 1 177 ? -19.822 19.231 -12.508 1.00 96.00 177 MET A N 1
ATOM 1416 C CA . MET A 1 177 ? -20.222 17.941 -11.965 1.00 96.00 177 MET A CA 1
ATOM 1417 C C . MET A 1 177 ? -19.026 17.032 -11.688 1.00 96.00 177 MET A C 1
ATOM 1419 O O . MET A 1 177 ? -18.999 16.396 -10.637 1.00 96.00 177 MET A O 1
ATOM 1423 N N . LEU A 1 178 ? -18.010 17.022 -12.556 1.00 95.50 178 LEU A N 1
ATOM 1424 C CA . LEU A 1 178 ? -16.752 16.312 -12.294 1.00 95.50 178 LEU A CA 1
ATOM 1425 C C . LEU A 1 178 ? -16.050 16.834 -11.034 1.00 95.50 178 LEU A C 1
ATOM 1427 O O . LEU A 1 178 ? -15.536 16.048 -10.241 1.00 95.50 178 LEU A O 1
ATOM 1431 N N . GLN A 1 179 ? -16.068 18.151 -10.809 1.00 96.19 179 GLN A N 1
ATOM 1432 C CA . GLN A 1 179 ? -15.520 18.739 -9.588 1.00 96.19 179 GLN A CA 1
ATOM 1433 C C . GLN A 1 179 ? -16.292 18.277 -8.346 1.00 96.19 179 GLN A C 1
ATOM 1435 O O . GLN A 1 179 ? -15.680 17.911 -7.343 1.00 96.19 179 GLN A O 1
ATOM 1440 N N . LYS A 1 180 ? -17.628 18.254 -8.410 1.00 95.44 180 LYS A N 1
ATOM 1441 C CA . LYS A 1 180 ? -18.456 17.744 -7.313 1.00 95.44 180 LYS A CA 1
ATOM 1442 C C . LYS A 1 180 ? -18.239 16.246 -7.073 1.00 95.44 180 LYS A C 1
ATOM 1444 O O . LYS A 1 180 ? -18.200 15.840 -5.919 1.00 95.44 180 LYS A O 1
ATOM 1449 N N . LEU A 1 181 ? -18.040 15.443 -8.121 1.00 95.94 181 LEU A N 1
ATOM 1450 C CA . LEU A 1 181 ? -17.694 14.025 -7.980 1.00 95.94 181 LEU A CA 1
ATOM 1451 C C . LEU A 1 181 ? -16.374 13.858 -7.216 1.00 95.94 181 LEU A C 1
ATOM 1453 O O . LEU A 1 181 ? -16.321 13.082 -6.268 1.00 95.94 181 LEU A O 1
ATOM 1457 N N . GLY A 1 182 ? -15.350 14.643 -7.564 1.00 95.56 182 GLY A N 1
ATOM 1458 C CA . GLY A 1 182 ? -14.081 14.654 -6.831 1.00 95.56 182 GLY A CA 1
ATOM 1459 C C . GLY A 1 182 ? -14.237 15.068 -5.363 1.00 95.56 182 GLY A C 1
ATOM 1460 O O . GLY A 1 182 ? -13.594 14.487 -4.493 1.00 95.56 182 GLY A O 1
ATOM 1461 N N . GLN A 1 183 ? -15.133 16.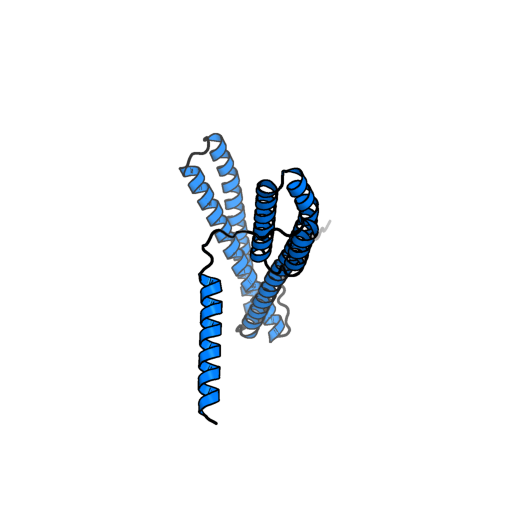015 -5.061 1.00 96.62 183 GLN A N 1
ATOM 1462 C CA . GLN A 1 183 ? -15.458 16.365 -3.674 1.00 96.62 183 GLN A CA 1
ATOM 1463 C C . GLN A 1 183 ? -16.111 15.192 -2.933 1.00 96.62 183 GLN A C 1
ATOM 1465 O O . GLN A 1 183 ? -15.723 14.894 -1.811 1.00 96.62 183 GLN A O 1
ATOM 1470 N N . MET A 1 184 ? -17.058 14.492 -3.565 1.00 96.94 184 MET A N 1
ATOM 1471 C CA . MET A 1 184 ? -17.702 13.320 -2.964 1.00 96.94 184 MET A CA 1
ATOM 1472 C C . MET A 1 184 ? -16.697 12.194 -2.692 1.00 96.94 184 MET A C 1
ATOM 1474 O O . MET A 1 184 ? -16.797 11.523 -1.670 1.00 96.94 184 MET A O 1
ATOM 1478 N N . GLU A 1 185 ? -15.713 11.991 -3.571 1.00 97.19 185 GLU A N 1
ATOM 1479 C CA . GLU A 1 185 ? -14.631 11.025 -3.344 1.00 97.19 185 GLU A CA 1
ATOM 1480 C C . GLU A 1 185 ? -13.760 11.402 -2.147 1.00 97.19 185 GLU A C 1
ATOM 1482 O O . GLU A 1 185 ? -13.478 10.542 -1.312 1.00 97.19 185 GLU A O 1
ATOM 1487 N N . ALA A 1 186 ? -13.406 12.682 -2.019 1.00 97.31 186 ALA A N 1
ATOM 1488 C CA . ALA A 1 186 ? -12.672 13.181 -0.862 1.00 97.31 186 ALA A CA 1
ATOM 1489 C C . ALA A 1 186 ? -13.480 13.036 0.441 1.00 97.31 186 ALA A C 1
ATOM 1491 O O . ALA A 1 186 ? -12.925 12.639 1.463 1.00 97.31 186 ALA A O 1
ATOM 1492 N N . ASP A 1 187 ? -14.789 13.304 0.410 1.00 96.94 187 ASP A N 1
ATOM 1493 C CA . ASP A 1 187 ? -15.667 13.171 1.579 1.00 96.94 187 ASP A CA 1
ATOM 1494 C C . ASP A 1 187 ? -15.818 11.697 2.014 1.00 96.94 187 ASP A C 1
ATOM 1496 O O . ASP A 1 187 ? -15.824 11.401 3.212 1.00 96.94 187 ASP A O 1
ATOM 1500 N N . ILE A 1 188 ? -15.895 10.764 1.055 1.00 97.75 188 ILE A N 1
ATOM 1501 C CA . ILE A 1 188 ? -15.902 9.310 1.301 1.00 97.75 188 ILE A CA 1
ATOM 1502 C C . ILE A 1 188 ? -14.581 8.867 1.933 1.00 97.75 188 ILE A C 1
ATOM 1504 O O . ILE A 1 188 ? -14.589 8.135 2.924 1.00 97.75 188 ILE A O 1
ATOM 1508 N N . GLU A 1 189 ? -13.446 9.313 1.390 1.00 97.69 189 GLU A N 1
ATOM 1509 C CA . GLU A 1 189 ? -12.128 8.997 1.942 1.00 97.69 189 GLU A CA 1
ATOM 1510 C C . GLU A 1 189 ? -11.972 9.550 3.366 1.00 97.69 189 GLU A C 1
ATOM 1512 O O . GLU A 1 189 ? -11.541 8.826 4.266 1.00 97.69 189 GLU A O 1
ATOM 1517 N N . ALA A 1 190 ? -12.387 10.799 3.596 1.00 97.06 190 ALA A N 1
ATOM 1518 C CA . ALA A 1 190 ? -12.348 11.435 4.908 1.00 97.06 190 ALA A CA 1
ATOM 1519 C C . ALA A 1 190 ? -13.183 10.661 5.939 1.00 97.06 190 ALA A C 1
ATOM 1521 O O . ALA A 1 190 ? -12.648 10.272 6.978 1.00 97.06 190 ALA A O 1
ATOM 1522 N N . LYS A 1 191 ? -14.450 10.345 5.630 1.00 96.81 191 LYS A N 1
ATOM 1523 C CA . LYS A 1 191 ? -15.302 9.529 6.517 1.00 96.81 191 LYS A CA 1
ATOM 1524 C C . LYS A 1 191 ? -14.700 8.146 6.775 1.00 96.81 191 LYS A C 1
ATOM 1526 O O . LYS A 1 191 ? -14.690 7.681 7.913 1.00 96.81 191 LYS A O 1
ATOM 1531 N N . GLY A 1 192 ? -14.173 7.491 5.739 1.00 97.31 192 GLY A N 1
ATOM 1532 C CA . GLY A 1 192 ? -13.520 6.188 5.874 1.00 97.31 192 GLY A CA 1
ATOM 1533 C C . GLY A 1 192 ? -12.298 6.226 6.799 1.00 97.31 192 GLY A C 1
ATOM 1534 O O . GLY A 1 192 ? -12.073 5.286 7.562 1.00 97.31 192 GLY A O 1
ATOM 1535 N N . ASN A 1 193 ? -11.528 7.314 6.773 1.00 97.44 193 ASN A N 1
ATOM 1536 C CA . ASN A 1 193 ? -10.393 7.512 7.672 1.00 97.44 193 ASN A CA 1
ATOM 1537 C C . ASN A 1 193 ? -10.839 7.798 9.112 1.00 97.44 193 ASN A C 1
ATOM 1539 O O . ASN A 1 193 ? -10.271 7.219 10.035 1.00 97.44 193 ASN A O 1
ATOM 1543 N N . GLU A 1 194 ? -11.886 8.602 9.317 1.00 97.19 194 GLU A N 1
ATOM 1544 C CA . GLU A 1 194 ? -12.451 8.847 10.652 1.00 97.19 194 GLU A CA 1
ATOM 1545 C C . GLU A 1 194 ? -12.937 7.547 11.318 1.00 97.19 194 GLU A C 1
ATOM 1547 O O . GLU A 1 194 ? -12.641 7.310 12.490 1.00 97.19 194 GLU A O 1
ATOM 1552 N N . ILE A 1 195 ? -13.611 6.663 10.569 1.00 97.06 195 ILE A N 1
ATOM 1553 C CA . ILE A 1 195 ? -14.025 5.339 11.068 1.00 97.06 195 ILE A CA 1
ATOM 1554 C C . ILE A 1 195 ? -12.802 4.528 11.517 1.00 97.06 195 ILE A C 1
ATOM 1556 O O . ILE A 1 195 ? -12.758 4.059 12.657 1.00 97.06 195 ILE A O 1
ATOM 1560 N N . LYS A 1 196 ? -11.778 4.421 10.659 1.00 97.31 196 LYS A N 1
ATOM 1561 C CA . LYS A 1 196 ? -10.538 3.689 10.970 1.00 97.31 196 LYS A CA 1
ATOM 1562 C C . LYS A 1 196 ? -9.826 4.245 12.200 1.00 97.31 196 LYS A C 1
ATOM 1564 O O . LYS A 1 196 ? -9.264 3.474 12.973 1.00 97.31 196 LYS A O 1
ATOM 1569 N N . GLU A 1 197 ? -9.842 5.561 12.411 1.00 96.50 197 GLU A N 1
ATOM 1570 C CA . GLU A 1 197 ? -9.259 6.167 13.611 1.00 96.50 197 GLU A CA 1
ATOM 1571 C C . GLU A 1 197 ? -9.981 5.730 14.889 1.00 96.50 197 GLU A C 1
ATOM 1573 O O . GLU A 1 197 ? -9.328 5.441 15.896 1.00 96.50 197 GLU A O 1
ATOM 1578 N N . ILE A 1 198 ? -11.315 5.676 14.878 1.00 96.56 198 ILE A N 1
ATOM 1579 C CA . ILE A 1 198 ? -12.091 5.237 16.045 1.00 96.56 198 ILE A CA 1
ATOM 1580 C C . ILE A 1 198 ? -11.876 3.736 16.287 1.00 96.56 198 ILE A C 1
ATOM 1582 O O . ILE A 1 198 ? -11.627 3.332 17.426 1.00 96.56 198 ILE A O 1
ATOM 1586 N N . GLU A 1 199 ? -11.884 2.916 15.233 1.00 96.25 199 GLU A N 1
ATOM 1587 C CA . GLU A 1 199 ? -11.578 1.481 15.313 1.00 96.25 199 GLU A CA 1
ATOM 1588 C C . GLU A 1 199 ? -10.178 1.230 15.887 1.00 96.25 199 GLU A C 1
ATOM 1590 O O . GLU A 1 199 ? -9.996 0.396 16.779 1.00 96.25 199 GLU A O 1
ATOM 1595 N N . HIS A 1 200 ? -9.191 2.002 15.434 1.00 95.88 200 HIS A N 1
ATOM 1596 C CA . HIS A 1 200 ? -7.826 1.941 15.935 1.00 95.88 200 HIS A CA 1
ATOM 1597 C C . HIS A 1 200 ? -7.744 2.326 17.419 1.00 95.88 200 HIS A C 1
ATOM 1599 O O . HIS A 1 200 ? -7.137 1.606 18.213 1.00 95.88 200 HIS A O 1
ATOM 1605 N N . ARG A 1 201 ? -8.434 3.391 17.851 1.00 94.56 201 ARG A N 1
ATOM 1606 C CA . ARG A 1 201 ? -8.528 3.750 19.280 1.00 94.56 201 ARG A CA 1
ATOM 1607 C C . ARG A 1 201 ? -9.164 2.629 20.108 1.00 94.56 201 ARG A C 1
ATOM 1609 O O . ARG A 1 201 ? -8.668 2.329 21.195 1.00 94.56 201 ARG A O 1
ATOM 1616 N N . ASN A 1 202 ? -10.211 1.977 19.598 1.00 95.44 202 ASN A N 1
ATOM 1617 C CA . ASN A 1 202 ? -10.825 0.810 20.240 1.00 95.44 202 ASN A CA 1
ATOM 1618 C C . ASN A 1 202 ? -9.840 -0.359 20.374 1.00 95.44 202 ASN A C 1
ATOM 1620 O O . ASN A 1 202 ? -9.796 -1.010 21.421 1.00 95.44 202 ASN A O 1
ATOM 1624 N N . ALA A 1 203 ? -9.022 -0.611 19.350 1.00 94.94 203 ALA A N 1
ATOM 1625 C CA . ALA A 1 203 ? -7.971 -1.622 19.407 1.00 94.94 203 ALA A CA 1
ATOM 1626 C C . ALA A 1 203 ? -6.929 -1.303 20.492 1.00 94.94 203 ALA A C 1
ATOM 1628 O O . ALA A 1 203 ? -6.574 -2.196 21.264 1.00 94.94 203 ALA A O 1
ATOM 1629 N N . ILE A 1 204 ? -6.510 -0.037 20.626 1.00 96.38 204 ILE A N 1
ATOM 1630 C CA . ILE A 1 204 ? -5.582 0.392 21.686 1.00 96.38 204 ILE A CA 1
ATOM 1631 C C . ILE A 1 204 ? -6.205 0.196 23.079 1.00 96.38 204 ILE A C 1
ATOM 1633 O O . ILE A 1 204 ? -5.527 -0.319 23.963 1.00 96.38 204 ILE A O 1
ATOM 1637 N N . ILE A 1 205 ? -7.488 0.522 23.290 1.00 95.31 205 ILE A N 1
ATOM 1638 C CA . ILE A 1 205 ? -8.176 0.298 24.582 1.00 95.31 205 ILE A CA 1
ATOM 1639 C C . ILE A 1 205 ? -8.182 -1.191 24.957 1.00 95.31 205 ILE A C 1
ATOM 1641 O O . ILE A 1 205 ? -7.859 -1.562 26.093 1.00 95.31 205 ILE A O 1
ATOM 1645 N N . LYS A 1 206 ? -8.516 -2.066 23.999 1.00 95.00 206 LYS A N 1
ATOM 1646 C CA . LYS A 1 206 ? -8.490 -3.525 24.195 1.00 95.00 206 LYS A CA 1
ATOM 1647 C C . LYS A 1 206 ? -7.077 -4.020 24.507 1.00 95.00 206 LYS A C 1
ATOM 1649 O O . LYS A 1 206 ? -6.887 -4.804 25.437 1.00 95.00 206 LYS A O 1
ATOM 1654 N N . LEU A 1 207 ? -6.083 -3.536 23.763 1.00 95.69 207 LEU A N 1
ATOM 1655 C CA . LEU A 1 207 ? -4.677 -3.877 23.956 1.00 95.69 207 LEU A CA 1
ATOM 1656 C C . LEU A 1 207 ? -4.164 -3.415 25.326 1.00 95.69 207 LEU A C 1
ATOM 1658 O O . LEU A 1 207 ? -3.505 -4.189 26.013 1.00 95.69 207 LEU A O 1
ATOM 1662 N N . ALA A 1 208 ? -4.520 -2.207 25.763 1.00 96.12 208 ALA A N 1
ATOM 1663 C CA . ALA A 1 208 ? -4.160 -1.665 27.069 1.00 96.12 208 ALA A CA 1
ATOM 1664 C C . ALA A 1 208 ? -4.711 -2.534 28.206 1.00 96.12 208 ALA A C 1
ATOM 1666 O O . ALA A 1 208 ? -3.963 -2.927 29.101 1.00 96.12 208 ALA A O 1
ATOM 1667 N N . ASN A 1 209 ? -5.989 -2.921 28.134 1.00 94.81 209 ASN A N 1
ATOM 1668 C CA . ASN A 1 209 ? -6.604 -3.818 29.118 1.00 94.81 209 ASN A CA 1
ATOM 1669 C C . ASN A 1 209 ? -5.908 -5.184 29.172 1.00 94.81 209 ASN A C 1
ATOM 1671 O O . ASN A 1 209 ? -5.659 -5.722 30.258 1.00 94.81 209 ASN A O 1
ATOM 1675 N N . LYS A 1 210 ? -5.519 -5.716 28.010 1.00 94.31 210 LYS A N 1
ATOM 1676 C CA . LYS A 1 210 ? -4.785 -6.979 27.922 1.00 94.31 210 LYS A CA 1
ATOM 1677 C C . LYS A 1 210 ? -3.375 -6.872 28.501 1.00 94.31 210 LYS A C 1
ATOM 1679 O O . LYS A 1 210 ? -2.968 -7.750 29.254 1.00 94.31 210 LYS A O 1
ATOM 1684 N N . LEU A 1 211 ? -2.637 -5.813 28.175 1.00 93.75 211 LEU A N 1
ATOM 1685 C CA . LEU A 1 211 ? -1.244 -5.632 28.593 1.00 93.75 211 LEU A CA 1
ATOM 1686 C C . LEU A 1 211 ? -1.107 -5.250 30.067 1.00 93.75 211 LEU A C 1
ATOM 1688 O O . LEU A 1 211 ? -0.251 -5.798 30.757 1.00 93.75 211 LEU A O 1
ATOM 1692 N N . GLN A 1 212 ? -1.926 -4.313 30.546 1.00 93.25 212 GLN A N 1
ATOM 1693 C CA . GLN A 1 212 ? -1.788 -3.756 31.892 1.00 93.25 212 GLN A CA 1
ATOM 1694 C C . GLN A 1 212 ? -2.531 -4.579 32.950 1.00 93.25 212 GLN A C 1
ATOM 1696 O O . GLN A 1 212 ? -2.060 -4.694 34.080 1.00 93.25 212 GLN A O 1
ATOM 1701 N N . LEU A 1 213 ? -3.693 -5.149 32.603 1.00 92.56 213 LEU A N 1
ATOM 1702 C CA . LEU A 1 213 ? -4.579 -5.822 33.562 1.00 92.56 213 LEU A CA 1
ATOM 1703 C C . LEU A 1 213 ? -4.726 -7.330 33.316 1.00 92.56 213 LEU A C 1
ATOM 1705 O O . LEU A 1 213 ? -5.396 -7.993 34.108 1.00 92.56 213 LEU A O 1
ATOM 1709 N N . ALA A 1 214 ? -4.127 -7.873 32.246 1.00 90.31 214 ALA A N 1
ATOM 1710 C CA . ALA A 1 214 ? -4.326 -9.255 31.792 1.00 90.31 214 ALA A CA 1
ATOM 1711 C C . ALA A 1 214 ? -5.812 -9.612 31.575 1.00 90.31 214 ALA A C 1
ATOM 1713 O O . ALA A 1 214 ? -6.228 -10.748 31.805 1.00 90.31 214 ALA A O 1
ATOM 1714 N N . ARG A 1 215 ? -6.621 -8.629 31.150 1.00 86.81 215 ARG A N 1
ATOM 1715 C CA . ARG A 1 215 ? -8.062 -8.777 30.903 1.00 86.81 215 ARG A CA 1
ATOM 1716 C C . ARG A 1 215 ? -8.380 -8.620 29.429 1.00 86.81 215 ARG A C 1
ATOM 1718 O O . ARG A 1 215 ? -7.816 -7.764 28.753 1.00 86.81 215 ARG A O 1
ATOM 1725 N N . GLU A 1 216 ? -9.325 -9.414 28.953 1.00 86.06 216 GLU A N 1
ATOM 1726 C CA . GLU A 1 216 ? -9.864 -9.285 27.606 1.00 86.06 216 GLU A CA 1
ATOM 1727 C C . GLU A 1 216 ? -11.202 -8.546 27.669 1.00 86.06 216 GLU A C 1
ATOM 1729 O O . GLU A 1 216 ? -12.100 -8.943 28.408 1.00 86.06 216 GLU A O 1
ATOM 1734 N N . LEU A 1 217 ? -11.310 -7.438 26.932 1.00 83.12 217 LEU A N 1
ATOM 1735 C CA . LEU A 1 217 ? -12.570 -6.724 26.749 1.00 83.12 217 LEU A CA 1
ATOM 1736 C C . LEU A 1 217 ? -13.276 -7.295 25.524 1.00 83.12 217 LEU A C 1
ATOM 1738 O O . LEU A 1 217 ? -12.887 -7.016 24.384 1.00 83.12 217 LEU A O 1
ATOM 1742 N N . VAL A 1 218 ? -14.313 -8.087 25.772 1.00 77.56 218 VAL A N 1
ATOM 1743 C CA . VAL A 1 218 ? -15.191 -8.629 24.736 1.00 77.56 218 VAL A CA 1
ATOM 1744 C C . VAL A 1 218 ? -16.503 -7.862 24.792 1.00 77.56 218 VAL A C 1
ATOM 1746 O O . VAL A 1 218 ? -17.140 -7.784 25.838 1.00 77.56 218 VAL A O 1
ATOM 1749 N N . ILE A 1 219 ? -16.894 -7.280 23.661 1.00 71.94 219 ILE A N 1
ATOM 1750 C CA . ILE A 1 219 ? -18.258 -6.791 23.480 1.00 71.94 219 ILE A CA 1
ATOM 1751 C C . ILE A 1 219 ? -19.048 -8.024 23.064 1.00 71.94 219 ILE A C 1
ATOM 1753 O O . ILE A 1 219 ? -18.922 -8.486 21.930 1.00 71.94 219 ILE A O 1
ATOM 1757 N N . GLU A 1 220 ? -19.769 -8.622 24.006 1.00 59.62 220 GLU A N 1
ATOM 1758 C CA . GLU A 1 220 ? -20.757 -9.636 23.665 1.00 59.62 220 GLU A CA 1
ATOM 1759 C C . GLU A 1 220 ? -21.852 -8.925 22.871 1.00 59.62 220 GLU A C 1
ATOM 1761 O O . GLU A 1 220 ? -22.595 -8.099 23.401 1.00 59.62 220 GLU A O 1
ATOM 1766 N N . ASN A 1 221 ? -21.922 -9.198 21.568 1.00 45.88 221 ASN A N 1
ATOM 1767 C CA . ASN A 1 221 ? -23.119 -8.877 20.813 1.00 45.88 221 ASN A CA 1
ATOM 1768 C C . ASN A 1 221 ? -24.213 -9.763 21.404 1.00 45.88 221 ASN A C 1
ATOM 1770 O O . ASN A 1 221 ? -24.278 -10.948 21.080 1.00 45.88 221 ASN A O 1
ATOM 1774 N N . ASN A 1 222 ? -25.026 -9.209 22.304 1.00 39.00 222 ASN A N 1
ATOM 1775 C CA . ASN A 1 222 ? -26.257 -9.841 22.750 1.00 39.00 222 ASN A CA 1
ATOM 1776 C C . ASN A 1 222 ? -27.177 -9.970 21.530 1.00 39.00 222 ASN A C 1
ATOM 1778 O O . ASN A 1 222 ? -28.064 -9.152 21.299 1.00 39.00 222 ASN A O 1
ATOM 1782 N N . CYS A 1 223 ? -26.965 -11.012 20.729 1.00 34.41 223 CYS A N 1
ATOM 1783 C CA . CYS A 1 223 ? -28.060 -11.671 20.054 1.00 34.41 223 CYS A CA 1
ATOM 1784 C C . CYS A 1 223 ? -28.916 -12.243 21.179 1.00 34.41 223 CYS A C 1
ATOM 1786 O O . CYS A 1 223 ? -28.668 -13.344 21.664 1.00 34.41 223 CYS A O 1
ATOM 1788 N N . GLU A 1 224 ? -29.889 -11.457 21.638 1.00 36.94 224 GLU A N 1
ATOM 1789 C CA . GLU A 1 224 ? -31.062 -12.010 22.291 1.00 36.94 224 GLU A CA 1
ATOM 1790 C C . GLU A 1 224 ? -31.692 -12.976 21.279 1.00 36.94 224 GLU A C 1
ATOM 1792 O O . GLU A 1 224 ? -32.500 -12.596 20.430 1.00 36.94 224 GLU A O 1
ATOM 1797 N N . GLU A 1 225 ? -31.258 -14.239 21.320 1.00 35.66 225 GLU A N 1
ATOM 1798 C CA . GLU A 1 225 ? -32.063 -15.355 20.859 1.00 35.66 225 GLU A CA 1
ATOM 1799 C C . GLU A 1 225 ? -33.362 -15.257 21.648 1.00 35.66 225 GLU A C 1
ATOM 1801 O O . GLU A 1 225 ? -33.456 -15.616 22.824 1.00 35.66 225 GLU A O 1
ATOM 1806 N N . THR A 1 226 ? -34.358 -14.677 20.988 1.00 35.31 226 THR A N 1
ATOM 1807 C CA . THR A 1 226 ? -35.753 -14.753 21.373 1.00 35.31 226 THR A CA 1
ATOM 1808 C C . THR A 1 226 ? -36.073 -16.235 21.471 1.00 35.31 226 THR A C 1
ATOM 1810 O O . THR A 1 226 ? -36.323 -16.920 20.481 1.00 35.31 226 THR A O 1
ATOM 1813 N N . THR A 1 227 ? -36.010 -16.749 22.693 1.00 38.03 227 THR A N 1
ATOM 1814 C CA . THR A 1 227 ? -36.577 -18.035 23.059 1.00 38.03 227 THR A CA 1
ATOM 1815 C C . THR A 1 227 ? -38.081 -17.889 22.897 1.00 38.03 227 THR A C 1
ATOM 1817 O O . THR A 1 227 ? -38.801 -17.465 23.796 1.00 38.03 227 THR A O 1
ATOM 1820 N N . ALA A 1 228 ? -38.559 -18.188 21.691 1.00 36.50 228 ALA A N 1
ATOM 1821 C CA . ALA A 1 228 ? -39.948 -18.527 21.481 1.00 36.50 228 ALA A CA 1
ATOM 1822 C C . ALA A 1 228 ? -40.201 -19.834 22.244 1.00 36.50 228 ALA A C 1
ATOM 1824 O O . ALA A 1 228 ? -39.953 -20.931 21.747 1.00 36.50 228 ALA A O 1
ATOM 1825 N N . GLU A 1 229 ? -40.654 -19.701 23.491 1.00 41.62 229 GLU A N 1
ATOM 1826 C CA . GLU A 1 229 ? -41.488 -20.705 24.137 1.00 41.62 229 GLU A CA 1
ATOM 1827 C C . GLU A 1 229 ? -42.731 -20.917 23.259 1.00 41.62 229 GLU A C 1
ATOM 1829 O O . GLU A 1 229 ? -43.762 -20.269 23.435 1.00 41.62 229 GLU A O 1
ATOM 1834 N N . GLU A 1 230 ? -42.653 -21.839 22.300 1.00 37.62 230 GLU A N 1
ATOM 1835 C CA . GLU A 1 230 ? -43.847 -22.468 21.746 1.00 37.62 230 GLU A CA 1
ATOM 1836 C C . GLU A 1 230 ? -44.399 -23.434 22.797 1.00 37.62 230 GLU A C 1
ATOM 1838 O O . GLU A 1 230 ? -44.083 -24.620 22.861 1.00 37.62 230 GLU A O 1
ATOM 1843 N N . THR A 1 231 ? -45.242 -22.879 23.664 1.00 41.50 231 THR A N 1
ATOM 1844 C CA . THR A 1 231 ? -46.342 -23.627 24.261 1.00 41.50 231 THR A CA 1
ATOM 1845 C C . THR A 1 231 ? -47.435 -23.775 23.207 1.00 41.50 231 THR A C 1
ATOM 1847 O O . THR A 1 231 ? -48.265 -22.884 23.059 1.00 41.50 231 THR A O 1
ATOM 1850 N N . MET A 1 232 ? -47.444 -24.905 22.496 1.00 35.59 232 MET A N 1
ATOM 1851 C CA . MET A 1 232 ? -48.656 -25.578 22.000 1.00 35.59 232 MET A CA 1
ATOM 1852 C C . MET A 1 232 ? -48.408 -27.077 21.840 1.00 35.59 232 MET A C 1
ATOM 1854 O O . MET A 1 232 ? -47.475 -27.455 21.103 1.00 35.59 232 MET A O 1
#

Radius of gyration: 33.62 Å; Cα contacts (8 Å, |Δi|>4): 122; chains: 1; bounding box: 111×47×75 Å

pLDDT: mean 85.28, std 18.03, range [34.41, 97.75]

Sequence (232 aa):
MKKNRKQKAILATIYTLFVVLLLLGTRCESRIHLTTPEKDAQHLAELAETIHSEADLRKVERLASEYEIAYRKSYNGAKALYFKSLYEPILDEAGERRAAIRAEEDYLAIQQTTLHNTIGDLESAWVMPLGSYEEELQRLIANNTIIEAMQGELESLIAQKEVYAYEIIDAGYPQDMLQKLGQMEADIEAKGNEIKEIEHRNAIIKLANKLQLARELVIENNCEETTAEETM

Foldseek 3Di:
DVPVVVVVVVVVVVVVVVVVCVVVVPPDPPPDDDDALVVLLVVLLVQLVVDPDPVSLVVSVVSLVVNLVNCCVPPHNVRSVVSCVSNVVSSVVSVVVNVVVVVVVVVVVVVVVVVVVVVVLLVLLQPDDDDDLVVLLVVLVVLVVVLVVLVVVLVVLVVVLVVLVVVCVVVVNDPVSVVVSVVSVVVSVVSVVVSVVSVSVNVSSQSSCCVVVVDGRDDPPPPVPPPPPPPD

Solvent-accessible surface area (backbone atoms only — not comparable to full-atom values): 13130 Å² total; per-residue (Å²): 128,72,69,66,56,56,54,51,51,51,52,50,52,52,49,52,52,49,52,51,48,58,7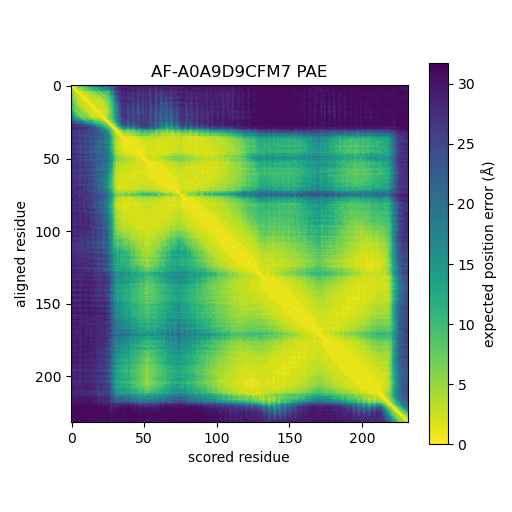1,70,58,73,87,56,88,79,78,78,82,82,82,46,55,68,58,54,28,49,52,51,46,61,52,44,75,66,53,84,46,69,72,48,47,54,50,53,54,47,50,51,52,52,50,39,53,48,34,39,73,74,76,33,63,68,60,19,51,52,29,45,71,60,35,51,63,49,51,51,52,39,49,52,53,50,51,52,51,47,54,50,50,54,50,49,51,53,50,52,52,51,50,52,51,51,48,50,45,51,52,52,16,71,70,50,88,77,75,56,74,66,58,52,49,52,50,48,50,53,52,48,55,51,40,54,54,50,49,55,50,44,54,51,49,51,54,50,48,56,54,50,53,53,53,34,61,77,65,68,64,47,67,69,57,54,51,50,50,54,48,51,52,51,52,48,51,51,51,54,48,56,44,51,52,54,53,50,52,48,50,32,54,40,48,19,37,36,72,77,67,73,37,84,78,74,84,76,79,79,73,76,74,76,77,75,78,79,87,124

Mean predicted aligned error: 13.25 Å